Protein AF-A0A3D1PKK1-F1 (afdb_monomer)

Foldseek 3Di:
DVVVVVVQVPCDPPLFHAQPVVRDTFQAAPVLSVLLVCLVVVNDDCVPDDPQLNVLSVQLRVVSVVVVHHNPPLQVSLLSSLVSSVVSVPDCVCQAQAPAQPNDDPSSRHQQQQSNQCHHGHPNSNCVQPVVLVCLLVVLVVLCVVLVVPDDPVLVVLSVVSVVLVVCSRPVGPCCVPPVNVVVNVVSSVVNVVVSVVSVVD

Solvent-accessible surface area (backbone atoms only — not comparable to full-atom values): 11158 Å² total; per-residue (Å²): 126,68,65,68,61,52,54,66,69,67,46,52,75,80,90,38,45,60,34,86,90,76,74,40,76,40,23,53,41,70,72,57,48,53,50,48,53,28,55,77,67,71,70,58,60,76,89,78,52,54,72,31,55,52,50,13,51,52,52,32,52,55,50,24,50,74,68,63,38,58,39,82,45,49,68,60,52,15,51,48,27,55,54,36,29,61,62,53,58,75,45,73,64,44,56,41,52,18,60,42,76,78,73,39,58,87,79,46,46,60,58,40,41,65,62,31,34,39,54,25,29,0,53,54,42,28,55,69,64,54,42,61,58,50,51,52,50,55,51,44,52,52,52,45,69,76,40,64,92,74,64,52,72,64,56,52,51,42,51,52,54,56,52,46,52,60,57,40,19,65,71,71,32,57,42,69,80,31,69,71,47,35,54,52,52,53,53,45,54,51,52,43,52,53,52,57,52,54,66,71,78,108

Nearest PDB structures (foldseek):
  7tpj-assembly1_B  TM=5.437E-01  e=8.208E+00  Cupriavidus metallidurans

Radius of gyration: 22.47 Å; Cα contacts (8 Å, |Δi|>4): 214; chains: 1; bounding box: 55×38×65 Å

pLDDT: mean 84.24, std 14.2, range [38.16, 97.31]

Mean predicted aligned error: 8.6 Å

Secondary structure (DSSP, 8-state):
-HHHHHHHHHS-SSSPEEETTTTEEESS-HHHHHHHHHHHTT-S-TTT--HHHHHHHHHHHHHHHHHT--TT-HHHHHHHHHHHHHHHH--HHHHHH---GGGS-GGGS--SHHHHHHHHHHHHHHHHHTHHHHHHHHHHHHHHHHTTTT--HHHHHHHHHHHHHHHHHHHTS-TTTSHHHHHHHHHHHHHHHHHHHHHHH-

Sequence (202 aa):
MSDKLFNIYNNTTNNNILDASSNQVSHITGSLLEMKEKIDNNTMEDSYMNEAQKQSIIDLYEVANKWKIKNNDQRMQQLIYNIALIKNQKNPIYLLIGNGYLANFRELVLEMEIPAFLFSFGIIGFLLYFVPFLVIVVYGMYQGFKNIKKIDEEYLMILIGSVFVFVLSFFAGYTFFNSSNMMMIIVLNTLLINKINQLKEE

Structure (mmCIF, N/CA/C/O backbone):
data_AF-A0A3D1PKK1-F1
#
_entry.id   AF-A0A3D1PKK1-F1
#
loop_
_atom_site.group_PDB
_atom_site.id
_atom_site.type_symbol
_atom_site.label_atom_id
_atom_site.label_alt_id
_atom_site.label_comp_id
_atom_site.label_asym_id
_atom_site.label_entity_id
_atom_site.label_seq_id
_atom_site.pdbx_PDB_ins_code
_atom_site.Cartn_x
_atom_site.Cartn_y
_atom_site.Cartn_z
_atom_site.occupancy
_atom_site.B_iso_or_equiv
_atom_site.auth_seq_id
_atom_site.auth_comp_id
_atom_site.auth_asym_id
_atom_site.auth_atom_id
_atom_site.pdbx_PDB_model_num
ATOM 1 N N . MET A 1 1 ? 28.578 17.995 -27.330 1.00 43.56 1 MET A N 1
ATOM 2 C CA . MET A 1 1 ? 27.868 17.864 -26.033 1.00 43.56 1 MET A CA 1
ATOM 3 C C . MET A 1 1 ? 26.648 18.789 -25.945 1.00 43.56 1 MET A C 1
ATOM 5 O O . MET A 1 1 ? 25.700 18.424 -25.270 1.00 43.56 1 MET A O 1
ATOM 9 N N . SER A 1 2 ? 26.622 19.910 -26.683 1.00 47.78 2 SER A N 1
ATOM 10 C CA . SER A 1 2 ? 25.474 20.834 -26.770 1.00 47.78 2 SER A CA 1
ATOM 11 C C . SER A 1 2 ? 24.269 20.282 -27.559 1.00 47.78 2 SER A C 1
ATOM 13 O O . SER A 1 2 ? 23.128 20.489 -27.164 1.00 47.78 2 SER A O 1
ATOM 15 N N . ASP A 1 3 ? 24.498 19.502 -28.623 1.00 39.28 3 ASP A N 1
ATOM 16 C CA . ASP A 1 3 ? 23.421 19.152 -29.572 1.00 39.28 3 ASP A CA 1
ATOM 17 C C . ASP A 1 3 ? 22.481 18.028 -29.103 1.00 39.28 3 ASP A C 1
ATOM 19 O O . ASP A 1 3 ? 21.313 17.994 -29.482 1.00 39.28 3 ASP A O 1
ATOM 23 N N . LYS A 1 4 ? 22.948 17.127 -28.224 1.00 46.62 4 LYS A N 1
ATOM 24 C CA . LYS A 1 4 ? 22.085 16.075 -27.647 1.00 46.62 4 LYS A CA 1
ATOM 25 C C . LYS A 1 4 ? 21.098 16.633 -26.621 1.00 46.62 4 LYS A C 1
ATOM 27 O O . LYS A 1 4 ? 19.961 16.185 -26.579 1.00 46.62 4 LYS A O 1
ATOM 32 N N . LEU A 1 5 ? 21.509 17.635 -25.841 1.00 39.81 5 LEU A N 1
ATOM 33 C CA . LEU A 1 5 ? 20.618 18.329 -24.904 1.00 39.81 5 LEU A CA 1
ATOM 34 C C . LEU A 1 5 ? 19.606 19.218 -25.642 1.00 39.81 5 LEU A C 1
ATOM 36 O O . LEU A 1 5 ? 18.466 19.342 -25.204 1.00 39.81 5 LEU A O 1
ATOM 40 N N . PHE A 1 6 ? 19.990 19.772 -26.797 1.00 38.16 6 PHE A N 1
ATOM 41 C CA . PHE A 1 6 ? 19.112 20.600 -27.625 1.00 38.16 6 PHE A CA 1
ATOM 42 C C . PHE A 1 6 ? 17.979 19.800 -28.298 1.00 38.16 6 PHE A C 1
ATOM 44 O O . PHE A 1 6 ? 16.860 20.296 -28.409 1.00 38.16 6 PHE A O 1
ATOM 51 N N . ASN A 1 7 ? 18.216 18.540 -28.681 1.00 41.97 7 ASN A N 1
ATOM 52 C CA . ASN A 1 7 ? 17.175 17.690 -29.279 1.00 41.97 7 ASN A CA 1
ATOM 53 C C . ASN A 1 7 ? 16.173 17.112 -28.268 1.00 41.97 7 ASN A C 1
ATOM 55 O O . ASN A 1 7 ? 15.024 16.878 -28.631 1.00 41.97 7 ASN A O 1
ATOM 59 N N . ILE A 1 8 ? 16.557 16.945 -26.999 1.00 47.75 8 ILE A N 1
ATOM 60 C CA . ILE A 1 8 ? 15.614 16.531 -25.944 1.00 47.75 8 ILE A CA 1
ATOM 61 C C . ILE A 1 8 ? 14.603 17.656 -25.661 1.00 47.75 8 ILE A C 1
ATOM 63 O O . ILE A 1 8 ? 13.428 17.390 -25.421 1.00 47.75 8 ILE A O 1
ATOM 67 N N . TYR A 1 9 ? 15.032 18.919 -25.760 1.00 41.88 9 TYR A N 1
ATOM 68 C CA . TYR A 1 9 ? 14.173 20.075 -25.487 1.00 41.88 9 TYR A CA 1
ATOM 69 C C . TYR A 1 9 ? 13.202 20.417 -26.632 1.00 41.88 9 TYR A C 1
ATOM 71 O O . TYR A 1 9 ? 12.165 21.021 -26.381 1.00 41.88 9 TYR A O 1
ATOM 79 N N . ASN A 1 10 ? 13.503 20.012 -27.873 1.00 39.78 10 ASN A N 1
ATOM 80 C CA . ASN A 1 10 ? 12.687 20.330 -29.054 1.00 39.78 10 ASN A CA 1
ATOM 81 C C . ASN A 1 10 ? 11.654 19.251 -29.432 1.00 39.78 10 ASN A C 1
ATOM 83 O O . ASN A 1 10 ? 10.835 19.485 -30.318 1.00 39.78 10 ASN A O 1
ATOM 87 N N . ASN A 1 11 ? 11.636 18.102 -28.747 1.00 44.59 11 ASN A N 1
ATOM 88 C CA . ASN A 1 11 ? 10.634 17.047 -28.961 1.00 44.59 11 ASN A CA 1
ATOM 89 C C . ASN A 1 11 ? 9.337 17.240 -28.149 1.00 44.59 11 ASN A C 1
ATOM 91 O O . ASN A 1 11 ? 8.526 16.323 -28.061 1.00 44.59 11 ASN A O 1
ATOM 95 N N . THR A 1 12 ? 9.109 18.422 -27.571 1.00 45.91 12 THR A N 1
ATOM 96 C CA . THR A 1 12 ? 7.880 18.774 -26.843 1.00 45.91 12 THR A CA 1
ATOM 97 C C . THR A 1 12 ? 7.025 19.748 -27.649 1.00 45.91 12 THR A C 1
ATOM 99 O O . THR A 1 12 ? 6.836 20.910 -27.297 1.00 45.91 12 THR A O 1
ATOM 102 N N . THR A 1 13 ? 6.427 19.271 -28.739 1.00 41.19 13 THR A N 1
ATOM 103 C CA . THR A 1 13 ? 5.284 19.981 -29.329 1.00 41.19 13 THR A CA 1
ATOM 104 C C . THR A 1 13 ? 4.022 19.585 -28.549 1.00 41.19 13 THR A C 1
ATOM 106 O O . THR A 1 13 ? 3.524 18.469 -28.656 1.00 41.19 13 THR A O 1
ATOM 109 N N . ASN A 1 14 ? 3.528 20.503 -27.706 1.00 41.72 14 ASN A N 1
ATOM 110 C CA . ASN A 1 14 ? 2.348 20.364 -26.831 1.00 41.72 14 ASN A CA 1
ATOM 111 C C . ASN A 1 14 ? 2.445 19.313 -25.700 1.00 41.72 14 ASN A C 1
ATOM 113 O O . ASN A 1 14 ? 1.616 18.410 -25.643 1.00 41.72 14 ASN A O 1
ATOM 117 N N . ASN A 1 15 ? 3.403 19.437 -24.765 1.00 56.31 15 ASN A N 1
ATOM 118 C CA . ASN A 1 15 ? 3.533 18.599 -23.542 1.00 56.31 15 ASN A CA 1
ATOM 119 C C . ASN A 1 1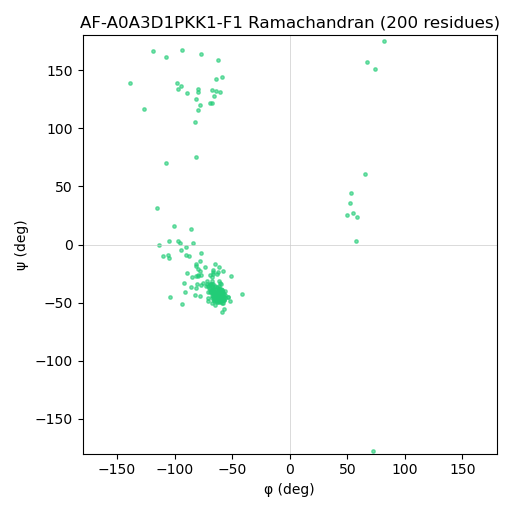5 ? 3.652 17.072 -23.758 1.00 56.31 15 ASN A C 1
ATOM 121 O O . ASN A 1 15 ? 3.723 16.304 -22.795 1.00 56.31 15 ASN A O 1
ATOM 125 N N . ASN A 1 16 ? 3.688 16.628 -25.008 1.00 63.19 16 ASN A N 1
ATOM 126 C CA . ASN A 1 16 ? 3.746 15.232 -25.396 1.00 63.19 16 ASN A CA 1
ATOM 127 C C . ASN A 1 16 ? 5.205 14.833 -25.614 1.00 63.19 16 ASN A C 1
ATOM 129 O O . ASN A 1 16 ? 5.971 15.584 -26.213 1.00 63.19 16 ASN A O 1
ATOM 133 N N . ILE A 1 17 ? 5.581 13.658 -25.112 1.00 71.50 17 ILE A N 1
ATOM 134 C CA . ILE A 1 17 ? 6.902 13.068 -25.347 1.00 71.50 17 ILE A CA 1
ATOM 135 C C . ILE A 1 17 ? 6.784 12.231 -26.618 1.00 71.50 17 ILE A C 1
ATOM 137 O O . ILE A 1 17 ? 5.850 11.445 -26.724 1.00 71.50 17 ILE A O 1
ATOM 141 N N . LEU A 1 18 ? 7.687 12.397 -27.582 1.00 74.56 18 LEU A N 1
ATOM 142 C CA . LEU A 1 18 ? 7.709 11.595 -28.809 1.00 74.56 18 LEU A CA 1
ATOM 143 C C . LEU A 1 18 ? 8.705 10.441 -28.675 1.00 74.56 18 LEU A C 1
ATOM 145 O O . LEU A 1 18 ? 9.836 10.642 -28.239 1.00 74.56 18 LEU A O 1
ATOM 149 N N . ASP A 1 19 ? 8.285 9.247 -29.075 1.00 71.62 19 ASP A N 1
ATOM 150 C CA . ASP A 1 19 ? 9.164 8.097 -29.265 1.00 71.62 19 ASP A CA 1
ATOM 151 C C . ASP A 1 19 ? 9.873 8.224 -30.617 1.00 71.62 19 ASP A C 1
ATOM 153 O O . ASP A 1 19 ? 9.235 8.209 -31.672 1.00 71.62 19 ASP A O 1
ATOM 157 N N . ALA A 1 20 ? 11.199 8.357 -30.586 1.00 68.50 20 A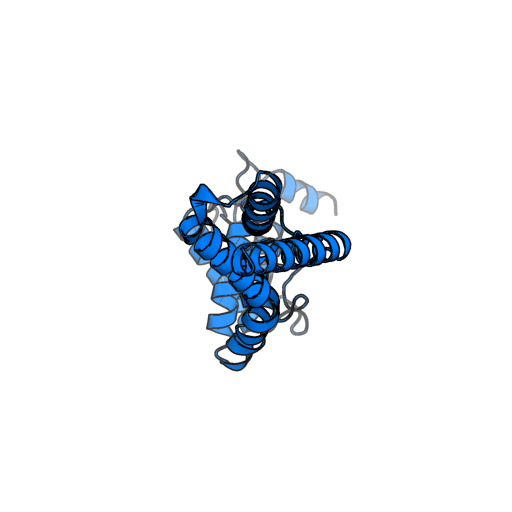LA A N 1
ATOM 158 C CA . ALA A 1 20 ? 12.011 8.577 -31.778 1.00 68.50 20 ALA A CA 1
ATOM 159 C C . ALA A 1 20 ? 12.015 7.371 -32.735 1.00 68.50 20 ALA A C 1
ATOM 161 O O . ALA A 1 20 ? 12.258 7.542 -33.930 1.00 68.50 20 ALA A O 1
ATOM 162 N N . SER A 1 21 ? 11.735 6.165 -32.230 1.00 66.56 21 SER A N 1
ATOM 163 C CA . SER A 1 21 ? 11.725 4.931 -33.023 1.00 66.56 21 SER A CA 1
ATOM 164 C C . SER A 1 21 ? 10.426 4.739 -33.809 1.00 66.56 21 SER A C 1
ATOM 166 O O . SER A 1 21 ? 10.450 4.285 -34.952 1.00 66.56 21 SER A O 1
ATOM 168 N N . SER A 1 22 ? 9.290 5.117 -33.219 1.00 66.88 22 SER A N 1
ATOM 169 C CA . SER A 1 22 ? 7.955 4.944 -33.807 1.00 66.88 22 SER A CA 1
ATOM 170 C C . SER A 1 22 ? 7.352 6.243 -34.355 1.00 66.88 22 SER A C 1
ATOM 172 O O . SER A 1 22 ? 6.356 6.201 -35.079 1.00 66.88 22 SER A O 1
ATOM 174 N N . ASN A 1 23 ? 7.955 7.393 -34.035 1.00 69.25 23 ASN A N 1
ATOM 175 C CA . ASN A 1 23 ? 7.461 8.742 -34.319 1.00 69.25 23 ASN A CA 1
ATOM 176 C C . ASN A 1 23 ? 6.040 8.999 -33.769 1.00 69.25 23 ASN A C 1
ATOM 178 O O . ASN A 1 23 ? 5.280 9.801 -34.316 1.00 69.25 23 ASN A O 1
ATOM 182 N N . GLN A 1 24 ? 5.668 8.284 -32.700 1.00 74.12 24 GLN A N 1
ATOM 183 C CA . GLN A 1 24 ? 4.381 8.397 -32.012 1.00 74.12 24 GLN A CA 1
ATOM 184 C C . GLN A 1 24 ? 4.531 9.079 -30.651 1.00 74.12 24 GLN A C 1
ATOM 186 O O . GLN A 1 24 ? 5.618 9.147 -30.078 1.00 74.12 24 GLN A O 1
ATOM 191 N N . VAL A 1 25 ? 3.416 9.584 -30.117 1.00 75.88 25 VAL A N 1
ATOM 192 C CA . VAL A 1 25 ? 3.371 10.121 -28.753 1.00 75.88 25 VAL A CA 1
ATOM 193 C C . VAL A 1 25 ? 3.522 8.974 -27.754 1.00 75.88 25 VAL A C 1
ATOM 195 O O . VAL A 1 25 ? 2.711 8.053 -27.734 1.00 75.88 25 VAL A O 1
ATOM 198 N N . SER A 1 26 ? 4.550 9.063 -26.918 1.00 72.12 26 SER A N 1
ATOM 199 C CA . SER A 1 26 ? 4.806 8.189 -25.782 1.00 72.12 26 SER A CA 1
ATOM 200 C C . SER A 1 26 ? 3.945 8.582 -24.583 1.00 72.12 26 SER A C 1
ATOM 202 O O . SER A 1 26 ? 3.859 9.752 -24.194 1.00 72.12 26 SER A O 1
ATOM 204 N N . HIS A 1 27 ? 3.340 7.569 -23.971 1.00 84.00 27 HIS A N 1
ATOM 205 C CA . HIS A 1 27 ? 2.486 7.687 -22.791 1.00 84.00 27 HIS A CA 1
ATOM 206 C C . HIS A 1 27 ? 3.197 7.315 -21.471 1.00 84.00 27 HIS A C 1
ATOM 208 O O . HIS A 1 27 ? 2.542 7.128 -20.446 1.00 84.00 27 HIS A O 1
ATOM 214 N N . ILE A 1 28 ? 4.534 7.247 -21.482 1.00 81.81 28 ILE A N 1
ATOM 215 C CA . ILE A 1 28 ? 5.398 7.081 -20.298 1.00 81.81 28 ILE A CA 1
ATOM 216 C C . ILE A 1 28 ? 6.341 8.285 -20.126 1.00 81.81 28 ILE A C 1
ATOM 218 O O . ILE A 1 28 ? 6.473 9.102 -21.042 1.00 81.81 28 ILE A O 1
ATOM 222 N N . THR A 1 29 ? 6.991 8.428 -18.964 1.00 81.31 29 THR A N 1
ATOM 223 C CA . THR A 1 29 ? 7.972 9.512 -18.737 1.00 81.31 29 THR A CA 1
ATOM 224 C C . THR A 1 29 ? 9.176 9.410 -19.684 1.00 81.31 29 THR A C 1
ATOM 226 O O . THR A 1 29 ? 9.491 8.340 -20.209 1.00 81.31 29 THR A O 1
ATOM 229 N N . GLY A 1 30 ? 9.890 10.526 -19.884 1.00 79.69 30 GLY A N 1
ATOM 230 C CA . GLY A 1 30 ? 11.087 10.563 -20.734 1.00 79.69 30 GLY A CA 1
ATOM 231 C C . GLY A 1 30 ? 12.182 9.610 -20.248 1.00 79.69 30 GLY A C 1
ATOM 232 O O . GLY A 1 30 ? 12.721 8.846 -21.041 1.00 79.69 30 GLY A O 1
ATOM 233 N N . SER A 1 31 ? 12.435 9.567 -18.937 1.00 81.88 31 SER A N 1
ATOM 234 C CA . SER A 1 31 ? 13.408 8.647 -18.336 1.00 81.88 31 SER A CA 1
ATOM 235 C C . SER A 1 31 ? 13.057 7.175 -18.585 1.00 81.88 31 SER A C 1
ATOM 237 O O . SER A 1 31 ? 13.941 6.360 -18.844 1.00 81.88 31 SER A O 1
ATOM 239 N N . LEU A 1 32 ? 11.769 6.815 -18.518 1.00 84.94 32 LEU A N 1
ATOM 240 C CA . LEU A 1 32 ? 11.312 5.447 -18.776 1.00 84.94 32 LEU A CA 1
ATOM 241 C C . LEU A 1 32 ? 11.396 5.086 -20.262 1.00 84.94 32 LEU A C 1
ATOM 243 O O . LEU A 1 32 ? 11.721 3.946 -20.594 1.00 84.94 32 LEU A O 1
ATOM 247 N N . LEU A 1 33 ? 11.163 6.054 -21.151 1.00 84.88 33 LEU A N 1
ATOM 248 C CA . LEU A 1 33 ? 11.365 5.876 -22.586 1.00 84.88 33 LEU A CA 1
ATOM 249 C C . LEU A 1 33 ? 12.845 5.625 -22.914 1.00 84.88 33 LEU A C 1
ATOM 251 O O . LEU A 1 33 ? 13.147 4.676 -23.631 1.00 84.88 33 LEU A O 1
ATOM 255 N N . GLU A 1 34 ? 13.770 6.381 -22.315 1.00 85.06 34 GLU A N 1
ATOM 256 C CA . GLU A 1 34 ? 15.212 6.132 -22.457 1.00 85.06 34 GLU A CA 1
ATOM 257 C C . GLU A 1 34 ? 15.617 4.738 -21.951 1.00 85.06 34 GLU A C 1
ATOM 259 O O . GLU A 1 34 ? 16.471 4.077 -22.545 1.00 85.06 34 GLU A O 1
ATOM 264 N N . MET A 1 35 ? 15.019 4.264 -20.850 1.00 85.00 35 MET A N 1
ATOM 265 C CA . MET A 1 35 ? 15.262 2.901 -20.362 1.00 85.00 35 MET A CA 1
ATOM 266 C C . MET A 1 35 ? 14.773 1.855 -21.363 1.00 85.00 35 MET A C 1
ATOM 268 O O . MET A 1 35 ? 15.511 0.918 -21.661 1.00 85.00 35 MET A O 1
ATOM 272 N N . LYS A 1 36 ? 13.569 2.032 -21.913 1.00 88.38 36 LYS A N 1
ATOM 273 C CA . LYS A 1 36 ? 13.007 1.151 -22.943 1.00 88.38 36 LYS A CA 1
ATOM 274 C C . LYS A 1 36 ? 13.897 1.111 -24.187 1.00 88.38 36 LYS A C 1
ATOM 276 O O . LYS A 1 36 ? 14.223 0.029 -24.659 1.00 88.38 36 LYS A O 1
ATOM 281 N N . GLU A 1 37 ? 14.376 2.256 -24.667 1.00 87.75 37 GLU A N 1
ATOM 282 C CA . GLU A 1 37 ? 15.304 2.311 -25.806 1.00 87.75 37 GLU A CA 1
ATOM 283 C C . GLU A 1 37 ? 16.625 1.577 -25.526 1.00 87.75 37 GLU A C 1
ATOM 285 O O . GLU A 1 37 ? 17.170 0.912 -26.409 1.00 87.75 37 GLU A O 1
ATOM 290 N N . LYS A 1 38 ? 17.158 1.659 -24.300 1.00 86.81 38 LYS A N 1
ATOM 291 C CA . LYS A 1 38 ? 18.362 0.902 -23.915 1.00 86.81 38 LYS A CA 1
ATOM 292 C C . LYS A 1 38 ? 18.118 -0.604 -23.872 1.00 86.81 38 LYS A C 1
ATOM 294 O O . LYS A 1 38 ? 19.025 -1.357 -24.235 1.00 86.81 38 LYS A O 1
ATOM 299 N N . ILE A 1 39 ? 16.926 -1.024 -23.444 1.00 86.75 39 ILE A N 1
ATOM 300 C CA . ILE A 1 39 ? 16.493 -2.427 -23.446 1.00 86.75 39 ILE A CA 1
ATOM 301 C C . ILE A 1 39 ? 16.397 -2.935 -24.888 1.00 86.75 39 ILE A C 1
ATOM 303 O O . ILE A 1 39 ? 17.057 -3.916 -25.217 1.00 86.75 39 ILE A O 1
ATOM 307 N N . ASP A 1 40 ? 15.684 -2.225 -25.766 1.00 87.25 40 ASP A N 1
ATOM 308 C CA . ASP A 1 40 ? 15.510 -2.612 -27.174 1.00 87.25 40 ASP A CA 1
ATOM 309 C C . ASP A 1 40 ? 16.847 -2.726 -27.922 1.00 87.25 40 ASP A C 1
ATOM 311 O O . ASP A 1 40 ? 17.050 -3.628 -28.734 1.00 87.25 40 ASP A O 1
ATOM 315 N N . ASN A 1 41 ? 17.782 -1.816 -27.632 1.00 88.19 41 ASN A N 1
ATOM 316 C CA . ASN A 1 41 ? 19.097 -1.788 -28.269 1.00 88.19 41 ASN A CA 1
ATOM 317 C C . ASN A 1 41 ? 20.124 -2.730 -27.615 1.00 88.19 41 ASN A C 1
ATOM 319 O O . ASN A 1 41 ? 21.277 -2.744 -28.043 1.00 88.19 41 ASN A O 1
ATOM 323 N N . ASN A 1 42 ? 19.749 -3.492 -26.580 1.00 83.94 42 ASN A N 1
ATOM 324 C CA . ASN A 1 42 ? 20.656 -4.336 -25.787 1.00 83.94 42 ASN A CA 1
ATOM 325 C C . ASN A 1 42 ? 21.892 -3.581 -25.251 1.00 83.94 42 ASN A C 1
ATOM 327 O O . ASN A 1 42 ? 22.993 -4.123 -25.193 1.00 83.94 42 ASN A O 1
ATOM 331 N N . THR A 1 43 ? 21.726 -2.307 -24.878 1.00 83.81 43 THR A N 1
ATOM 332 C CA . THR A 1 43 ? 22.815 -1.450 -24.356 1.00 83.81 43 THR A CA 1
ATOM 333 C C . THR A 1 43 ? 22.743 -1.236 -22.843 1.00 83.81 43 THR A C 1
ATOM 335 O O . THR A 1 43 ? 23.535 -0.480 -22.281 1.00 83.81 43 THR A O 1
ATOM 338 N N . MET A 1 44 ? 21.786 -1.877 -22.170 1.00 78.25 44 MET A N 1
ATOM 339 C CA . MET A 1 44 ? 21.646 -1.824 -20.718 1.00 78.25 44 MET A CA 1
ATOM 340 C C . MET A 1 44 ? 22.645 -2.774 -20.050 1.00 78.25 44 MET A C 1
ATOM 342 O O . MET A 1 44 ? 22.725 -3.939 -20.426 1.00 78.25 44 MET A O 1
ATOM 346 N N . GLU A 1 45 ? 23.383 -2.289 -19.050 1.00 75.56 45 GLU A N 1
ATOM 347 C CA . GLU A 1 45 ? 24.300 -3.130 -18.274 1.00 75.56 45 GLU A CA 1
ATOM 348 C C . GLU A 1 45 ? 23.535 -4.260 -17.565 1.00 75.56 45 GLU A C 1
ATOM 350 O O . GLU A 1 45 ? 22.534 -4.013 -16.889 1.00 75.56 45 GLU A O 1
ATOM 355 N N . ASP A 1 46 ? 24.023 -5.498 -17.681 1.00 64.94 46 ASP A N 1
ATOM 356 C CA . ASP A 1 46 ? 23.353 -6.693 -17.140 1.00 64.94 46 ASP A CA 1
ATOM 357 C C . ASP A 1 46 ? 23.193 -6.677 -15.612 1.00 64.94 46 ASP A C 1
ATOM 359 O O . ASP A 1 46 ? 22.298 -7.319 -15.065 1.00 64.94 46 ASP A O 1
ATOM 363 N N . SER A 1 47 ? 24.036 -5.924 -14.902 1.00 73.00 47 SER A N 1
ATOM 364 C CA . SER A 1 47 ? 23.942 -5.730 -13.451 1.00 73.00 47 SER A CA 1
ATOM 365 C C . SER A 1 47 ? 22.856 -4.732 -13.040 1.00 73.00 47 SER A C 1
ATOM 367 O O . SER A 1 47 ? 22.510 -4.661 -11.861 1.00 73.00 47 SER A O 1
ATOM 369 N N . TYR A 1 48 ? 22.336 -3.947 -13.986 1.00 74.25 48 TYR A N 1
ATOM 370 C CA . TYR A 1 48 ? 21.431 -2.845 -13.699 1.00 74.25 48 TYR A CA 1
ATOM 371 C C . TYR A 1 48 ? 19.992 -3.329 -13.518 1.00 74.25 48 TYR A C 1
ATOM 373 O O . TYR A 1 48 ? 19.341 -2.913 -12.569 1.00 74.25 48 TYR A O 1
ATOM 381 N N . MET A 1 49 ? 19.510 -4.232 -14.381 1.00 82.19 49 MET A N 1
ATOM 382 C CA . MET A 1 49 ? 18.155 -4.800 -14.344 1.00 82.19 49 MET A CA 1
ATOM 383 C C . MET A 1 49 ? 18.163 -6.294 -14.633 1.00 82.19 49 MET A C 1
ATOM 385 O O . MET A 1 49 ? 18.797 -6.737 -15.587 1.00 82.19 49 MET A O 1
ATOM 389 N N . ASN A 1 50 ? 17.356 -7.053 -13.894 1.00 86.62 50 ASN A N 1
ATOM 390 C CA . ASN A 1 50 ? 17.036 -8.424 -14.272 1.00 86.62 50 ASN A CA 1
ATOM 391 C C . ASN A 1 50 ? 16.003 -8.469 -15.416 1.00 86.62 50 ASN A C 1
ATOM 393 O O . ASN A 1 50 ? 15.285 -7.504 -15.680 1.00 86.62 50 ASN A O 1
ATOM 397 N N . GLU A 1 51 ? 15.887 -9.625 -16.069 1.00 88.69 51 GLU A N 1
ATOM 398 C CA . GLU A 1 51 ? 14.981 -9.814 -17.212 1.00 88.69 51 GLU A CA 1
ATOM 399 C C . GLU A 1 51 ? 13.504 -9.552 -16.879 1.00 88.69 51 GLU A C 1
ATOM 401 O O . GLU A 1 51 ? 12.768 -9.012 -17.703 1.00 88.69 51 GLU A O 1
ATOM 406 N N . ALA A 1 52 ? 13.059 -9.857 -15.655 1.00 90.00 52 ALA A N 1
ATOM 407 C CA . ALA A 1 52 ? 11.685 -9.575 -15.246 1.00 90.00 52 ALA A CA 1
ATOM 408 C C . ALA A 1 52 ? 11.416 -8.063 -15.150 1.00 90.00 52 ALA A C 1
ATOM 410 O O . ALA A 1 52 ? 10.342 -7.607 -15.539 1.00 90.00 52 ALA A O 1
ATOM 411 N N . GLN A 1 53 ? 12.384 -7.276 -14.675 1.00 89.62 53 GLN A N 1
ATOM 412 C CA . GLN A 1 53 ? 12.303 -5.813 -14.631 1.00 89.62 53 GLN A CA 1
ATOM 413 C C . GLN A 1 53 ? 12.312 -5.219 -16.043 1.00 89.62 53 GLN A C 1
ATOM 415 O O . GLN A 1 53 ? 11.458 -4.384 -16.342 1.00 89.62 53 GLN A O 1
ATOM 420 N N . LYS A 1 54 ? 13.198 -5.702 -16.929 1.00 90.88 54 LYS A N 1
ATOM 421 C CA . LYS A 1 54 ? 13.247 -5.275 -18.338 1.00 90.88 54 LYS A CA 1
ATOM 422 C C . LYS A 1 54 ? 11.908 -5.523 -19.038 1.00 90.88 54 LYS A C 1
ATOM 424 O O . LYS A 1 54 ? 11.323 -4.594 -19.590 1.00 90.88 54 LYS A O 1
ATOM 429 N N . GLN A 1 55 ? 11.366 -6.740 -18.927 1.00 93.50 55 GLN A N 1
ATOM 430 C CA . GLN A 1 55 ? 10.067 -7.077 -19.517 1.00 93.50 55 GLN A CA 1
ATOM 431 C C . GLN A 1 55 ? 8.930 -6.224 -18.940 1.00 93.50 55 GLN A C 1
ATOM 433 O O . GLN A 1 55 ? 8.032 -5.812 -19.664 1.00 93.50 55 GLN A O 1
ATOM 438 N N . SER A 1 56 ? 8.981 -5.895 -17.651 1.00 93.38 56 SER A N 1
ATOM 439 C CA . SER A 1 56 ? 7.944 -5.075 -17.012 1.00 93.38 56 SER A CA 1
ATOM 440 C C . SER A 1 56 ? 7.951 -3.617 -17.479 1.00 93.38 56 SER A C 1
ATOM 442 O O . SER A 1 56 ? 6.905 -2.973 -17.456 1.00 93.38 56 SER A O 1
ATOM 444 N N . ILE A 1 57 ? 9.095 -3.094 -17.935 1.00 92.62 57 ILE A N 1
ATOM 445 C CA . ILE A 1 57 ? 9.177 -1.778 -18.591 1.00 92.62 57 ILE A CA 1
ATOM 446 C C . ILE A 1 57 ? 8.537 -1.826 -19.981 1.00 92.62 57 ILE A C 1
ATOM 448 O O . ILE A 1 57 ? 7.808 -0.902 -20.345 1.00 92.62 57 ILE A O 1
ATOM 452 N N . ILE A 1 58 ? 8.759 -2.907 -20.732 1.00 93.69 58 ILE A N 1
ATOM 453 C CA . ILE A 1 58 ? 8.118 -3.118 -22.038 1.00 93.69 58 ILE A CA 1
ATOM 454 C C . ILE A 1 58 ? 6.596 -3.213 -21.859 1.00 93.69 58 ILE A C 1
ATOM 456 O O . ILE A 1 58 ? 5.854 -2.468 -22.499 1.00 93.69 58 ILE A O 1
ATOM 460 N N . ASP A 1 59 ? 6.131 -4.040 -20.920 1.00 95.56 59 ASP A N 1
ATOM 461 C CA . ASP A 1 59 ? 4.705 -4.195 -20.614 1.00 95.56 59 ASP A CA 1
ATOM 462 C C . ASP A 1 59 ? 4.074 -2.864 -20.165 1.00 95.56 59 ASP A C 1
ATOM 464 O O . ASP A 1 59 ? 2.959 -2.530 -20.575 1.00 95.56 59 ASP A O 1
ATOM 468 N N . LEU A 1 60 ? 4.785 -2.072 -19.349 1.00 94.69 60 LEU A N 1
ATOM 469 C CA . LEU A 1 60 ? 4.351 -0.728 -18.964 1.00 94.69 60 LEU A CA 1
ATOM 470 C C . LEU A 1 60 ? 4.157 0.163 -20.194 1.00 94.69 60 LEU A C 1
ATOM 472 O O . LEU A 1 60 ? 3.109 0.797 -20.312 1.00 94.69 60 LEU A O 1
ATOM 476 N N . TYR A 1 61 ? 5.141 0.219 -21.094 1.00 92.62 61 TYR A N 1
ATOM 477 C CA . TYR A 1 61 ? 5.058 1.017 -22.317 1.00 92.62 61 TYR A CA 1
ATOM 478 C C . TYR A 1 61 ? 3.849 0.600 -23.168 1.00 92.62 61 TYR A C 1
ATOM 480 O O . TYR A 1 61 ? 3.059 1.451 -23.581 1.00 92.62 61 TYR A O 1
ATOM 488 N N . GLU A 1 62 ? 3.646 -0.700 -23.387 1.00 94.12 62 GLU A N 1
ATOM 489 C CA . GLU A 1 62 ? 2.517 -1.208 -24.173 1.00 94.12 62 GLU A CA 1
ATOM 490 C C . GLU A 1 62 ? 1.162 -0.848 -23.549 1.00 94.12 62 GLU A C 1
ATOM 492 O O . GLU A 1 62 ? 0.271 -0.338 -24.236 1.00 94.12 62 GLU A O 1
ATOM 497 N N . VAL A 1 63 ? 1.000 -1.072 -22.241 1.00 94.38 63 VAL A N 1
ATOM 498 C CA . VAL A 1 63 ? -0.245 -0.766 -21.520 1.00 94.38 63 VAL A CA 1
ATOM 499 C C . VAL A 1 63 ? -0.501 0.738 -21.489 1.00 94.38 63 VAL A C 1
ATOM 501 O O . VAL A 1 63 ? -1.624 1.169 -21.762 1.00 94.38 63 VAL A O 1
ATOM 504 N N . ALA A 1 64 ? 0.524 1.545 -21.209 1.00 91.56 64 ALA A N 1
ATOM 505 C CA . ALA A 1 64 ? 0.400 2.994 -21.141 1.00 91.56 64 ALA A CA 1
ATOM 506 C C . ALA A 1 64 ? -0.026 3.594 -22.484 1.00 91.56 64 ALA A C 1
ATOM 508 O O . ALA A 1 64 ? -0.949 4.412 -22.520 1.00 91.56 64 ALA A O 1
ATOM 509 N N . ASN A 1 65 ? 0.570 3.138 -23.590 1.00 89.62 65 ASN A N 1
ATOM 510 C CA . ASN A 1 65 ? 0.189 3.578 -24.933 1.00 89.62 65 ASN A CA 1
ATOM 511 C C . ASN A 1 65 ? -1.208 3.080 -25.324 1.00 89.62 65 ASN A C 1
ATOM 513 O O . ASN A 1 65 ? -2.014 3.846 -25.856 1.00 89.62 65 ASN A O 1
ATOM 517 N N . LYS A 1 66 ? -1.552 1.827 -24.999 1.00 93.31 66 LYS A N 1
ATOM 518 C CA . LYS A 1 66 ? -2.886 1.266 -25.264 1.00 93.31 66 LYS A CA 1
ATOM 519 C C . LYS A 1 66 ? -3.993 2.027 -24.533 1.00 93.31 66 LYS A C 1
ATOM 521 O O . LYS A 1 66 ? -5.063 2.246 -25.098 1.00 93.31 66 LYS A O 1
ATOM 526 N N . TRP A 1 67 ? -3.759 2.407 -23.279 1.00 92.81 67 TRP A N 1
ATOM 527 C CA . TRP A 1 67 ? -4.727 3.129 -22.447 1.00 92.81 67 TRP A CA 1
ATOM 528 C C . TRP A 1 67 ? -4.622 4.651 -22.562 1.00 92.81 67 TRP A C 1
ATOM 530 O O . TRP A 1 67 ? -5.440 5.355 -21.975 1.00 92.81 67 TRP A O 1
ATOM 540 N N . LYS A 1 68 ? -3.660 5.160 -23.342 1.00 89.94 68 LYS A N 1
ATOM 541 C CA . LYS A 1 68 ? -3.390 6.593 -23.520 1.00 89.94 68 LYS A CA 1
ATOM 542 C C . LYS A 1 68 ? -3.201 7.322 -22.187 1.00 89.94 68 LYS A C 1
ATOM 544 O O . LYS A 1 68 ? -3.752 8.403 -21.967 1.00 89.94 68 LYS A O 1
ATOM 549 N N . ILE A 1 69 ? -2.434 6.714 -21.286 1.00 88.44 69 ILE A N 1
ATOM 550 C CA . ILE A 1 69 ? -2.152 7.264 -19.955 1.00 88.44 69 ILE A CA 1
ATOM 551 C C . ILE A 1 69 ? -1.375 8.566 -20.113 1.00 88.44 69 ILE A C 1
ATOM 553 O O . ILE A 1 69 ? -0.549 8.706 -21.012 1.00 88.44 69 ILE A O 1
ATOM 557 N N . LYS A 1 70 ? -1.638 9.563 -19.270 1.00 85.75 70 LYS A N 1
ATOM 558 C CA . LYS A 1 70 ? -0.835 10.783 -19.331 1.00 85.75 70 LYS A CA 1
ATOM 559 C C . LYS A 1 70 ? 0.607 10.446 -18.957 1.00 85.75 70 LYS A C 1
ATOM 561 O O . LYS A 1 70 ? 0.860 9.811 -17.936 1.00 85.75 70 LYS A O 1
ATOM 566 N N . ASN A 1 71 ? 1.551 10.920 -19.760 1.00 82.19 71 ASN A N 1
ATOM 567 C CA . ASN A 1 71 ? 2.982 10.715 -19.537 1.00 82.19 71 ASN A CA 1
ATOM 568 C C . ASN A 1 71 ? 3.473 11.242 -18.173 1.00 82.19 71 ASN A C 1
ATOM 570 O O . ASN A 1 71 ? 4.481 10.760 -17.665 1.00 82.19 71 ASN A O 1
ATOM 574 N N . ASN A 1 72 ? 2.753 12.189 -17.566 1.00 81.69 72 ASN A N 1
ATOM 575 C CA . ASN A 1 72 ? 3.026 12.741 -16.242 1.00 81.69 72 ASN A CA 1
ATOM 576 C C . ASN A 1 72 ? 2.228 12.083 -15.099 1.00 81.69 72 ASN A C 1
ATOM 578 O O . ASN A 1 72 ? 2.375 12.494 -13.950 1.00 81.69 72 ASN A O 1
ATOM 582 N N . ASP A 1 73 ? 1.402 11.072 -15.379 1.00 88.81 73 ASP A N 1
ATOM 583 C CA . ASP A 1 73 ? 0.718 10.283 -14.350 1.00 88.81 73 ASP A CA 1
ATOM 584 C C . ASP A 1 73 ? 1.660 9.204 -13.796 1.00 88.81 73 ASP A C 1
ATOM 586 O O . ASP A 1 73 ? 1.592 8.021 -14.143 1.00 88.81 73 ASP A O 1
ATOM 590 N N . GLN A 1 74 ? 2.597 9.645 -12.954 1.00 87.31 74 GLN A N 1
ATOM 591 C CA . GLN A 1 74 ? 3.640 8.789 -12.385 1.00 87.31 74 GLN A CA 1
ATOM 592 C C . GLN A 1 74 ? 3.058 7.667 -11.521 1.00 87.31 74 GLN A C 1
ATOM 594 O O . GLN A 1 74 ? 3.505 6.529 -11.620 1.00 87.31 74 GLN A O 1
ATOM 599 N N . ARG A 1 75 ? 2.017 7.947 -10.730 1.00 89.06 75 ARG A N 1
ATOM 600 C CA . ARG A 1 75 ? 1.400 6.953 -9.837 1.00 89.06 75 ARG A CA 1
ATOM 601 C C . ARG A 1 75 ? 0.751 5.812 -10.611 1.00 89.06 75 ARG A C 1
ATOM 603 O O . ARG A 1 75 ? 0.898 4.651 -10.230 1.00 89.06 75 ARG A O 1
ATOM 610 N N . MET A 1 76 ? 0.079 6.118 -11.721 1.00 91.44 76 MET A N 1
ATOM 611 C CA . MET A 1 76 ? -0.476 5.085 -12.593 1.00 91.44 76 MET A CA 1
ATOM 612 C C . MET A 1 76 ? 0.629 4.246 -13.246 1.00 91.44 76 MET A C 1
ATOM 614 O O . MET A 1 76 ? 0.535 3.018 -13.278 1.00 91.44 76 MET A O 1
ATOM 618 N N . GLN A 1 77 ? 1.702 4.884 -13.722 1.00 92.44 77 GLN A N 1
ATOM 619 C CA . GLN A 1 77 ? 2.839 4.176 -14.319 1.00 92.44 77 GLN A CA 1
ATOM 620 C C . GLN A 1 77 ? 3.558 3.273 -13.299 1.00 92.44 77 GLN A C 1
ATOM 622 O O . GLN A 1 77 ? 3.834 2.111 -13.600 1.00 92.44 77 GLN A O 1
ATOM 627 N N . GLN A 1 78 ? 3.774 3.752 -12.067 1.00 91.94 78 GLN A N 1
ATOM 628 C CA . GLN A 1 78 ? 4.307 2.960 -10.951 1.00 91.94 78 GLN A CA 1
ATOM 629 C C . GLN A 1 78 ? 3.435 1.724 -10.678 1.00 91.94 78 GLN A C 1
ATOM 631 O O . GLN A 1 78 ? 3.959 0.619 -10.515 1.00 91.94 78 GLN A O 1
ATOM 636 N N . LEU A 1 79 ? 2.106 1.885 -10.652 1.00 92.38 79 LEU A N 1
ATOM 637 C CA . LEU A 1 79 ? 1.171 0.786 -10.406 1.00 92.38 79 LEU A CA 1
ATOM 638 C C . LEU A 1 79 ? 1.230 -0.276 -11.510 1.00 92.38 79 LEU A C 1
ATOM 640 O O . LEU A 1 79 ? 1.356 -1.462 -11.211 1.00 92.38 79 LEU A O 1
ATOM 644 N N . ILE A 1 80 ? 1.181 0.141 -12.777 1.00 94.00 80 ILE A N 1
ATOM 645 C CA . ILE A 1 80 ? 1.231 -0.776 -13.924 1.00 94.00 80 ILE A CA 1
ATOM 646 C C . ILE A 1 80 ? 2.540 -1.561 -13.932 1.00 94.00 80 ILE A C 1
ATOM 648 O O . ILE A 1 80 ? 2.514 -2.784 -14.077 1.00 94.00 80 ILE A O 1
ATOM 652 N N . TYR A 1 81 ? 3.668 -0.884 -13.710 1.00 93.62 81 TYR A N 1
ATOM 653 C CA . TYR A 1 81 ? 4.967 -1.542 -13.641 1.00 93.62 81 TYR A CA 1
ATOM 654 C C . TYR A 1 81 ? 5.028 -2.591 -12.527 1.00 93.62 81 TYR A C 1
ATOM 656 O O . TYR A 1 81 ? 5.436 -3.721 -12.778 1.00 93.62 81 TYR A O 1
ATOM 664 N N . ASN A 1 82 ? 4.596 -2.261 -11.305 1.00 92.00 82 ASN A N 1
ATOM 665 C CA . ASN A 1 82 ? 4.677 -3.200 -10.180 1.00 92.00 82 ASN A CA 1
ATOM 666 C C . ASN A 1 82 ? 3.733 -4.407 -10.357 1.00 92.00 82 ASN A C 1
ATOM 668 O O . ASN A 1 82 ? 4.072 -5.519 -9.945 1.00 92.00 82 ASN A O 1
ATOM 672 N N . ILE A 1 83 ? 2.588 -4.222 -11.026 1.00 91.88 83 ILE A N 1
ATOM 673 C CA . ILE A 1 83 ? 1.703 -5.325 -11.429 1.00 91.88 83 ILE A CA 1
ATOM 674 C C . ILE A 1 83 ? 2.394 -6.229 -12.461 1.00 91.88 83 ILE A C 1
ATOM 676 O O . ILE A 1 83 ? 2.385 -7.454 -12.306 1.00 91.88 83 ILE A O 1
ATOM 680 N N . ALA A 1 84 ? 3.004 -5.643 -13.496 1.00 93.44 84 ALA A N 1
ATOM 681 C CA . ALA A 1 84 ? 3.755 -6.390 -14.504 1.00 93.44 84 ALA A CA 1
ATOM 682 C C . ALA A 1 84 ? 4.942 -7.142 -13.877 1.00 93.44 84 ALA A C 1
ATOM 684 O O . ALA A 1 84 ? 5.153 -8.315 -14.179 1.00 93.44 84 ALA A O 1
ATOM 685 N N . LEU A 1 85 ? 5.639 -6.523 -12.921 1.00 92.06 85 LEU A N 1
ATOM 686 C CA . LEU A 1 85 ? 6.799 -7.105 -12.251 1.00 92.06 85 LEU A CA 1
ATOM 687 C C . LEU A 1 85 ? 6.462 -8.393 -11.504 1.00 92.06 85 LEU A C 1
ATOM 689 O O . LEU A 1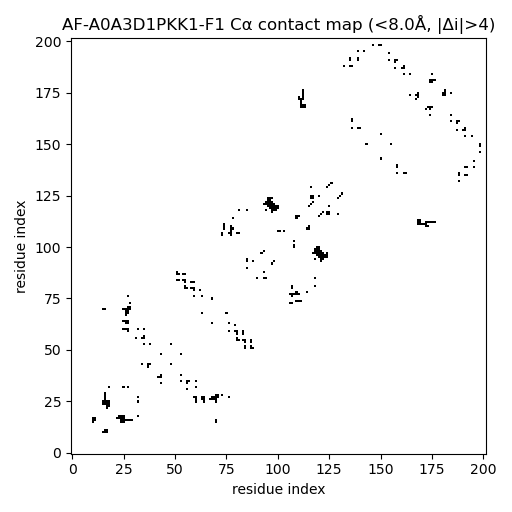 85 ? 7.111 -9.411 -11.745 1.00 92.06 85 LEU A O 1
ATOM 693 N N . ILE A 1 86 ? 5.411 -8.394 -10.675 1.00 89.62 86 ILE A N 1
ATOM 694 C CA . ILE A 1 86 ? 4.971 -9.619 -9.985 1.00 89.62 86 ILE A CA 1
ATOM 695 C C . ILE A 1 86 ? 4.632 -10.724 -10.993 1.00 89.62 86 ILE A C 1
ATOM 697 O O . ILE A 1 86 ? 4.975 -11.892 -10.789 1.00 89.62 86 ILE A O 1
ATOM 701 N N . LYS A 1 87 ? 3.977 -10.366 -12.102 1.00 90.50 87 LYS A N 1
ATOM 702 C CA . LYS A 1 87 ? 3.599 -11.325 -13.145 1.00 90.50 87 LYS A CA 1
ATOM 703 C C . LYS A 1 87 ? 4.827 -11.915 -13.847 1.00 90.50 87 LYS A C 1
ATOM 705 O O . LYS A 1 87 ? 4.878 -13.123 -14.083 1.00 90.50 87 LYS A O 1
ATOM 710 N N . ASN A 1 88 ? 5.817 -11.081 -14.153 1.00 91.50 88 ASN A N 1
ATOM 711 C CA . ASN A 1 88 ? 7.002 -11.456 -14.920 1.00 91.50 88 ASN A CA 1
ATOM 712 C C . ASN A 1 88 ? 8.055 -12.195 -14.088 1.00 91.50 88 ASN A C 1
ATOM 714 O O . ASN A 1 88 ? 8.765 -13.042 -14.627 1.00 91.50 88 ASN A O 1
ATOM 718 N N . GLN A 1 89 ? 8.113 -11.964 -12.775 1.00 88.75 89 GLN A N 1
ATOM 719 C CA . GLN A 1 89 ? 8.999 -12.701 -11.868 1.00 88.75 89 GLN A CA 1
ATOM 720 C C . GLN A 1 89 ? 8.631 -14.184 -11.727 1.00 88.75 89 GLN A C 1
ATOM 722 O O . GLN A 1 89 ? 9.488 -14.982 -11.349 1.00 88.75 89 GLN A O 1
ATOM 727 N N . LYS A 1 90 ? 7.374 -14.565 -12.019 1.00 86.69 90 LYS A N 1
ATOM 728 C CA . LYS A 1 90 ? 6.872 -15.957 -12.025 1.00 86.69 90 LYS A CA 1
ATOM 729 C C . LYS A 1 90 ? 7.212 -16.764 -10.762 1.00 86.69 90 LYS A C 1
ATOM 731 O O . LYS A 1 90 ? 7.268 -17.991 -10.804 1.00 86.69 90 LYS A O 1
ATOM 736 N N . ASN A 1 91 ? 7.425 -16.089 -9.634 1.00 86.69 91 ASN A N 1
ATOM 737 C CA . ASN A 1 91 ? 7.795 -16.717 -8.376 1.00 86.69 91 ASN A CA 1
ATOM 738 C C . ASN A 1 91 ? 6.817 -16.278 -7.271 1.00 86.69 91 ASN A C 1
ATOM 740 O O . ASN A 1 91 ? 6.768 -15.092 -6.934 1.00 86.69 91 ASN A O 1
ATOM 744 N N . PRO A 1 92 ? 6.052 -17.218 -6.681 1.00 86.31 92 PRO A N 1
ATOM 745 C CA . PRO A 1 92 ? 5.037 -16.908 -5.675 1.00 86.31 92 PRO A CA 1
ATOM 746 C C . PRO A 1 92 ? 5.619 -16.330 -4.377 1.00 86.31 92 PRO A C 1
ATOM 748 O O . PRO A 1 92 ? 4.887 -15.710 -3.611 1.00 86.31 92 PRO A O 1
ATOM 751 N N . ILE A 1 93 ? 6.924 -16.480 -4.127 1.00 88.81 93 ILE A N 1
ATOM 752 C CA . ILE A 1 93 ? 7.588 -15.891 -2.957 1.00 88.81 93 ILE A CA 1
ATOM 753 C C . ILE A 1 93 ? 7.471 -14.361 -2.980 1.00 88.81 93 ILE A C 1
ATOM 755 O O . ILE A 1 93 ? 7.169 -13.764 -1.948 1.00 88.81 93 ILE A O 1
ATOM 759 N N . TYR A 1 94 ? 7.608 -13.722 -4.145 1.00 86.75 94 TYR A N 1
ATOM 760 C CA . TYR A 1 94 ? 7.470 -12.264 -4.261 1.00 86.75 94 TYR A CA 1
ATOM 761 C C . TYR A 1 94 ? 6.045 -11.778 -3.981 1.00 86.75 94 TYR A C 1
ATOM 763 O O . TYR A 1 94 ? 5.862 -10.660 -3.513 1.00 86.75 94 TYR A O 1
ATOM 771 N N . LEU A 1 95 ? 5.026 -12.619 -4.177 1.00 87.88 95 LEU A N 1
ATOM 772 C CA . LEU A 1 95 ? 3.661 -12.290 -3.763 1.00 87.88 95 LEU A CA 1
ATOM 773 C C . LEU A 1 95 ? 3.521 -12.295 -2.230 1.00 87.88 95 LEU A C 1
ATOM 775 O O . LEU A 1 95 ? 2.807 -11.472 -1.658 1.00 87.88 95 LEU A O 1
ATOM 779 N N . LEU A 1 96 ? 4.198 -13.226 -1.554 1.00 90.75 96 LEU A N 1
ATOM 780 C CA . LEU A 1 96 ? 4.097 -13.391 -0.103 1.00 90.75 96 LEU A CA 1
ATOM 781 C C . LEU A 1 96 ? 4.912 -12.352 0.668 1.00 90.75 96 LEU A C 1
ATOM 783 O O . LEU A 1 96 ? 4.406 -11.803 1.645 1.00 90.75 96 LEU A O 1
ATOM 787 N N . ILE A 1 97 ? 6.147 -12.098 0.230 1.00 90.94 97 ILE A N 1
ATOM 788 C CA . ILE A 1 97 ? 7.144 -11.297 0.962 1.00 90.94 97 ILE A CA 1
ATOM 789 C C . ILE A 1 97 ? 7.420 -9.946 0.275 1.00 90.94 97 ILE A C 1
ATOM 791 O O . ILE A 1 97 ? 8.048 -9.064 0.856 1.00 90.94 97 ILE A O 1
ATOM 795 N N . GLY A 1 98 ? 6.909 -9.754 -0.943 1.00 89.56 98 GLY A N 1
ATOM 796 C CA . GLY A 1 98 ? 7.070 -8.523 -1.706 1.00 89.56 98 GLY A CA 1
ATOM 797 C C . GLY A 1 98 ? 8.399 -8.438 -2.446 1.00 89.56 98 GLY A C 1
ATOM 798 O O . GLY A 1 98 ? 9.280 -9.289 -2.321 1.00 89.56 98 GLY A O 1
ATOM 799 N N . ASN A 1 99 ? 8.530 -7.372 -3.230 1.00 85.12 99 ASN A N 1
ATOM 800 C CA . ASN A 1 99 ? 9.719 -7.080 -4.030 1.00 85.12 99 ASN A CA 1
ATOM 801 C C . ASN A 1 99 ? 10.790 -6.286 -3.278 1.00 85.12 99 ASN A C 1
ATOM 803 O O . ASN A 1 99 ? 11.909 -6.150 -3.765 1.00 85.12 99 ASN A O 1
ATOM 807 N N . GLY A 1 100 ? 10.470 -5.782 -2.086 1.00 79.12 100 GLY A N 1
ATOM 808 C CA . GLY A 1 100 ? 11.302 -4.834 -1.363 1.00 79.12 100 GLY A CA 1
ATOM 809 C C . GLY A 1 100 ? 11.256 -3.431 -1.976 1.00 79.12 100 GLY A C 1
ATOM 810 O O . GLY A 1 100 ? 11.079 -3.241 -3.176 1.00 79.12 100 GLY A O 1
ATOM 811 N N . TYR A 1 101 ? 11.445 -2.417 -1.133 1.00 65.44 101 TYR A N 1
ATOM 812 C CA . TYR A 1 101 ? 11.332 -1.008 -1.530 1.00 65.44 101 TYR A CA 1
ATOM 813 C C . TYR A 1 101 ? 12.442 -0.548 -2.500 1.00 65.44 101 TYR A C 1
ATOM 815 O O . TYR A 1 101 ? 12.234 0.342 -3.318 1.00 65.44 101 TYR A O 1
ATOM 823 N N . LEU A 1 102 ? 13.626 -1.172 -2.430 1.00 60.53 102 LEU A N 1
ATOM 824 C CA . LEU A 1 102 ? 14.821 -0.799 -3.204 1.00 60.53 102 LEU A CA 1
ATOM 825 C C . LEU A 1 102 ? 14.943 -1.511 -4.559 1.00 60.53 102 LEU A C 1
ATOM 827 O O . LEU A 1 102 ? 15.818 -1.161 -5.344 1.00 60.53 102 LEU A O 1
ATOM 831 N N . ALA A 1 103 ? 14.099 -2.508 -4.839 1.00 60.72 103 ALA A N 1
ATOM 832 C CA . ALA A 1 103 ? 14.166 -3.259 -6.094 1.00 60.72 103 ALA A CA 1
ATOM 833 C C . ALA A 1 103 ? 13.578 -2.492 -7.292 1.00 60.72 103 ALA A C 1
ATOM 835 O O . ALA A 1 103 ? 13.682 -2.948 -8.431 1.00 60.72 103 ALA A O 1
ATOM 836 N N . ASN A 1 104 ? 12.957 -1.337 -7.049 1.00 64.25 104 ASN A N 1
ATOM 837 C CA . ASN A 1 104 ? 12.356 -0.509 -8.082 1.00 64.25 104 ASN A CA 1
ATOM 838 C C . ASN A 1 104 ? 13.306 0.619 -8.495 1.00 64.25 104 ASN A C 1
ATOM 840 O O . ASN A 1 104 ? 13.945 1.260 -7.658 1.00 64.25 104 ASN A O 1
ATOM 844 N N . PHE A 1 105 ? 13.371 0.897 -9.799 1.00 68.38 105 PHE A N 1
ATOM 845 C CA . PHE A 1 105 ? 14.055 2.088 -10.307 1.00 68.38 105 PHE A CA 1
ATOM 846 C C . PHE A 1 105 ? 13.423 3.328 -9.706 1.00 68.38 105 PHE A C 1
ATOM 84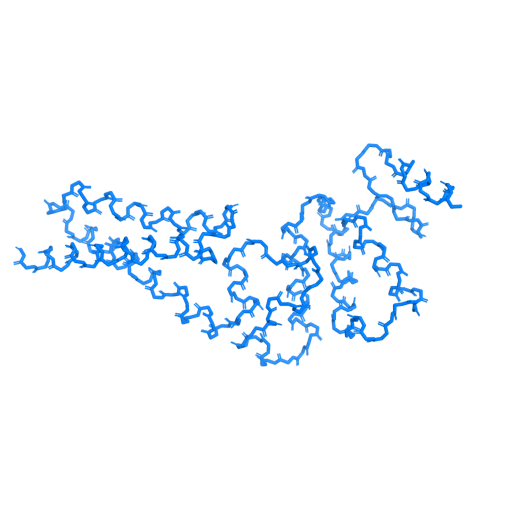8 O O . PHE A 1 105 ? 12.214 3.352 -9.509 1.00 68.38 105 PHE A O 1
ATOM 855 N N . ARG A 1 106 ? 14.236 4.354 -9.429 1.00 69.00 106 ARG A N 1
ATOM 856 C CA . ARG A 1 106 ? 13.849 5.540 -8.642 1.00 69.00 106 ARG A CA 1
ATOM 857 C C . ARG A 1 106 ? 12.452 6.097 -8.949 1.00 69.00 106 ARG A C 1
ATOM 859 O O . ARG A 1 106 ? 11.747 6.443 -8.014 1.00 69.00 106 ARG A O 1
ATOM 866 N N . GLU A 1 107 ? 12.054 6.175 -10.220 1.00 81.69 107 GLU A N 1
ATOM 867 C CA . GLU A 1 107 ? 10.747 6.720 -10.635 1.00 81.69 107 GLU A CA 1
ATOM 868 C C . GLU A 1 107 ? 9.573 5.722 -10.514 1.00 81.69 107 GLU A C 1
ATOM 870 O O . GLU A 1 107 ? 8.415 6.131 -10.483 1.00 81.69 107 GLU A O 1
ATOM 875 N N . LEU A 1 108 ? 9.862 4.420 -10.425 1.00 87.81 108 LEU A N 1
ATOM 876 C CA . LEU A 1 108 ? 8.904 3.305 -10.366 1.00 87.81 108 LEU A CA 1
ATOM 877 C C . LEU A 1 108 ? 8.623 2.813 -8.934 1.00 87.81 108 LEU A C 1
ATOM 879 O O . LEU A 1 108 ? 7.885 1.843 -8.734 1.00 87.81 108 LEU A O 1
ATOM 883 N N . VAL A 1 109 ? 9.214 3.469 -7.933 1.00 85.94 109 VAL A N 1
ATOM 884 C CA . VAL A 1 109 ? 8.884 3.261 -6.519 1.00 85.94 109 VAL A CA 1
ATOM 885 C C . VAL A 1 109 ? 7.453 3.740 -6.279 1.00 85.94 109 VAL A C 1
ATOM 887 O O . VAL A 1 109 ? 7.115 4.862 -6.632 1.00 85.94 109 VAL A O 1
ATOM 890 N N . LEU A 1 110 ? 6.609 2.892 -5.687 1.00 87.62 110 LEU A N 1
ATOM 891 C CA . LEU A 1 110 ? 5.207 3.225 -5.430 1.00 87.62 110 LEU A CA 1
ATOM 892 C C . LEU A 1 110 ? 5.080 4.328 -4.379 1.00 87.62 110 LEU A C 1
ATOM 894 O O . LEU A 1 110 ? 5.478 4.147 -3.231 1.00 87.62 110 LEU A O 1
ATOM 898 N N . GLU A 1 111 ? 4.433 5.428 -4.752 1.00 83.62 111 GLU A N 1
ATOM 899 C CA . GLU A 1 111 ? 4.081 6.503 -3.815 1.00 83.62 111 GLU A CA 1
ATOM 900 C C . GLU A 1 111 ? 2.804 6.219 -3.016 1.00 83.62 111 GLU A C 1
ATOM 902 O O . GLU A 1 111 ? 2.618 6.737 -1.914 1.00 83.62 111 GLU A O 1
ATOM 907 N N . MET A 1 112 ? 1.893 5.423 -3.582 1.00 86.81 112 MET A N 1
ATOM 908 C CA . MET A 1 112 ? 0.627 5.079 -2.939 1.00 86.81 112 MET A CA 1
ATOM 909 C C . MET A 1 112 ? 0.866 4.007 -1.878 1.00 86.81 112 MET A C 1
ATOM 911 O O . MET A 1 112 ? 1.293 2.902 -2.210 1.00 86.81 112 MET A O 1
ATOM 915 N N . GLU A 1 113 ? 0.547 4.293 -0.616 1.00 87.25 113 GLU A N 1
ATOM 916 C CA . GLU A 1 113 ? 0.993 3.442 0.493 1.00 87.25 113 GLU A CA 1
ATOM 917 C C . GLU A 1 113 ? 0.349 2.063 0.505 1.00 87.25 113 GLU A C 1
ATOM 919 O O . GLU A 1 113 ? 1.024 1.081 0.771 1.00 87.25 113 GLU A O 1
ATOM 924 N N . ILE A 1 114 ? -0.937 1.955 0.180 1.00 86.38 114 ILE A N 1
ATOM 925 C CA . ILE A 1 114 ? -1.631 0.660 0.191 1.00 86.38 114 ILE A CA 1
ATOM 926 C C . ILE A 1 114 ? -1.101 -0.275 -0.906 1.00 86.38 114 ILE A C 1
ATOM 928 O O . ILE A 1 114 ? -0.708 -1.399 -0.580 1.00 86.38 114 ILE A O 1
ATOM 932 N N . PRO A 1 115 ? -0.992 0.164 -2.175 1.00 88.69 115 PRO A N 1
ATOM 933 C CA . PRO A 1 115 ? -0.228 -0.571 -3.175 1.00 88.69 115 PRO A CA 1
ATOM 934 C C . PRO A 1 115 ? 1.207 -0.856 -2.721 1.00 88.69 115 PRO A C 1
ATOM 936 O O . PRO A 1 115 ? 1.662 -1.990 -2.835 1.00 88.69 115 PRO A O 1
ATOM 939 N N . ALA A 1 116 ? 1.916 0.125 -2.157 1.00 89.19 116 ALA A N 1
ATOM 940 C CA . ALA A 1 116 ? 3.286 -0.068 -1.696 1.00 89.19 116 ALA A CA 1
ATOM 941 C C . ALA A 1 116 ? 3.386 -1.134 -0.593 1.00 89.19 116 ALA A C 1
ATOM 943 O O . ALA A 1 116 ? 4.324 -1.926 -0.633 1.00 89.19 116 ALA A O 1
ATOM 944 N N . PHE A 1 117 ? 2.419 -1.224 0.328 1.00 89.06 117 PHE A N 1
ATOM 945 C CA . PHE A 1 117 ? 2.364 -2.278 1.339 1.00 89.06 117 PHE A CA 1
ATOM 946 C C . PHE A 1 117 ? 2.294 -3.657 0.697 1.00 89.06 117 PHE A C 1
ATOM 948 O O . PHE A 1 117 ? 3.066 -4.545 1.052 1.00 89.06 117 PHE A O 1
ATOM 955 N N . LEU A 1 118 ? 1.408 -3.810 -0.285 1.00 90.38 118 LEU A N 1
ATOM 956 C CA . LEU A 1 118 ? 1.187 -5.080 -0.957 1.00 90.38 118 LEU A CA 1
ATOM 957 C C . LEU A 1 118 ? 2.358 -5.478 -1.866 1.00 90.38 118 LEU A C 1
ATOM 959 O O . LEU A 1 118 ? 2.839 -6.601 -1.784 1.00 90.38 118 LEU A O 1
ATOM 963 N N . PHE A 1 119 ? 2.836 -4.576 -2.725 1.00 90.19 119 PHE A N 1
ATOM 964 C CA . PHE A 1 119 ? 3.871 -4.892 -3.715 1.00 90.19 119 PHE A CA 1
ATOM 965 C C . PHE A 1 119 ? 5.286 -4.895 -3.116 1.00 90.19 119 PHE A C 1
ATOM 967 O O . PHE A 1 119 ? 6.121 -5.705 -3.522 1.00 90.19 119 PHE A O 1
ATOM 974 N N . SER A 1 120 ? 5.570 -4.036 -2.129 1.00 88.50 120 SER A N 1
ATOM 975 C CA . SER A 1 120 ? 6.911 -3.950 -1.527 1.00 88.50 120 SER A CA 1
ATOM 976 C C . SER A 1 120 ? 7.121 -4.960 -0.403 1.00 88.50 120 SER A C 1
ATOM 978 O O . SER A 1 120 ? 8.220 -5.495 -0.303 1.00 88.50 120 SER A O 1
ATOM 980 N N . PHE A 1 121 ? 6.100 -5.242 0.418 1.00 89.44 121 PHE A N 1
ATOM 981 C CA . PHE A 1 121 ? 6.218 -6.151 1.574 1.00 89.44 121 PHE A CA 1
ATOM 982 C C . PHE A 1 121 ? 5.402 -7.444 1.439 1.00 89.44 121 PHE A C 1
ATOM 984 O O . PHE A 1 121 ? 5.422 -8.292 2.335 1.00 89.44 121 PHE A O 1
ATOM 991 N N . GLY A 1 122 ? 4.678 -7.605 0.330 1.00 91.56 122 GLY A N 1
ATOM 992 C CA . GLY A 1 122 ? 3.877 -8.788 0.058 1.00 91.56 122 GLY A CA 1
ATOM 993 C C . GLY A 1 122 ? 2.628 -8.873 0.924 1.00 91.56 122 GLY A C 1
ATOM 994 O O . GLY A 1 122 ? 2.335 -8.015 1.761 1.00 91.56 122 GLY A O 1
ATOM 995 N N . ILE A 1 123 ? 1.884 -9.961 0.740 1.00 93.06 123 ILE A N 1
ATOM 996 C CA . ILE A 1 123 ? 0.671 -10.237 1.517 1.00 93.06 123 ILE A CA 1
ATOM 997 C C . ILE A 1 123 ? 0.990 -10.316 3.015 1.00 93.06 123 ILE A C 1
ATOM 999 O O . ILE A 1 123 ? 0.233 -9.788 3.825 1.00 93.06 123 ILE A O 1
ATOM 1003 N N . ILE A 1 124 ? 2.110 -10.936 3.401 1.00 93.38 124 ILE A N 1
ATOM 1004 C CA . ILE A 1 124 ? 2.461 -11.103 4.817 1.00 93.38 124 ILE A CA 1
ATOM 1005 C C . ILE A 1 124 ? 2.737 -9.742 5.459 1.00 93.38 124 ILE A C 1
ATOM 1007 O O . ILE A 1 124 ? 2.175 -9.437 6.510 1.00 93.38 124 ILE A O 1
ATOM 1011 N N . GLY A 1 125 ? 3.553 -8.901 4.818 1.00 91.31 125 GLY A N 1
ATOM 1012 C CA . GLY A 1 125 ? 3.836 -7.560 5.320 1.00 91.31 125 GLY A CA 1
ATOM 1013 C C . GLY A 1 125 ? 2.588 -6.684 5.376 1.00 91.31 125 GLY A C 1
ATOM 1014 O O . GLY A 1 125 ? 2.351 -6.023 6.385 1.00 91.31 125 GLY A O 1
ATOM 1015 N N . PHE A 1 126 ? 1.738 -6.745 4.348 1.00 92.31 126 PHE A N 1
ATOM 1016 C CA . PHE A 1 126 ? 0.452 -6.048 4.330 1.00 92.31 126 PHE A CA 1
ATOM 1017 C C . PHE A 1 126 ? -0.445 -6.452 5.513 1.00 92.31 126 PHE A C 1
ATOM 1019 O O . PHE A 1 126 ? -0.969 -5.587 6.220 1.00 92.31 126 PHE A O 1
ATOM 1026 N N . LEU A 1 127 ? -0.586 -7.757 5.771 1.00 93.94 127 LEU A N 1
ATOM 1027 C CA . LEU A 1 127 ? -1.395 -8.274 6.877 1.00 93.94 127 LEU A CA 1
ATOM 1028 C C . LEU A 1 127 ? -0.826 -7.904 8.250 1.00 93.94 127 LEU A C 1
ATOM 1030 O O . LEU A 1 127 ? -1.591 -7.611 9.160 1.00 93.94 127 LEU A O 1
ATOM 1034 N N . LEU A 1 128 ? 0.494 -7.920 8.423 1.00 92.44 128 LEU A N 1
ATOM 1035 C CA . LEU A 1 128 ? 1.110 -7.612 9.716 1.00 92.44 128 LEU A CA 1
ATOM 1036 C C . LEU A 1 128 ? 1.127 -6.116 10.020 1.00 92.44 128 LEU A C 1
ATOM 1038 O O . LEU A 1 128 ? 1.003 -5.727 11.178 1.00 92.44 128 LEU A O 1
ATOM 1042 N N . TYR A 1 129 ? 1.291 -5.283 8.997 1.00 89.56 129 TYR A N 1
ATOM 1043 C CA . TYR A 1 129 ? 1.487 -3.853 9.181 1.00 89.56 129 TYR A CA 1
ATOM 1044 C C . TYR A 1 129 ? 0.176 -3.062 9.097 1.00 89.56 129 TYR A C 1
ATOM 1046 O O . TYR A 1 129 ? -0.128 -2.274 9.985 1.00 89.56 129 TYR A O 1
ATOM 1054 N N . PHE A 1 130 ? -0.619 -3.261 8.042 1.00 90.50 130 PHE A N 1
ATOM 1055 C CA . PHE A 1 130 ? -1.770 -2.403 7.740 1.00 90.50 130 PHE A CA 1
ATOM 1056 C C . PHE A 1 130 ? -3.072 -2.901 8.384 1.00 90.50 130 PHE A C 1
ATOM 1058 O O . PHE A 1 130 ? -3.859 -2.115 8.917 1.00 90.50 130 PHE A O 1
ATOM 1065 N N . VAL A 1 131 ? -3.305 -4.217 8.363 1.00 92.94 131 VAL A N 1
ATOM 1066 C CA . VAL A 1 131 ? -4.575 -4.809 8.814 1.00 92.94 131 VAL A CA 1
ATOM 1067 C C . VAL A 1 131 ? -4.890 -4.587 10.298 1.00 92.94 131 VAL A C 1
ATOM 1069 O O . VAL A 1 131 ? -6.064 -4.347 10.578 1.00 92.94 131 VAL A O 1
ATOM 1072 N N . PRO A 1 132 ? -3.941 -4.588 11.259 1.00 94.19 132 PRO A N 1
ATOM 1073 C CA . PRO A 1 132 ? -4.270 -4.326 12.660 1.00 94.19 132 PRO A CA 1
ATOM 1074 C C . PRO A 1 132 ? -4.976 -2.980 12.862 1.00 94.19 132 PRO A C 1
ATOM 1076 O O . PRO A 1 132 ? -5.998 -2.918 13.542 1.00 94.19 132 PRO A O 1
ATOM 1079 N N . PHE A 1 133 ? -4.498 -1.921 12.203 1.00 94.25 133 PHE A N 1
ATOM 1080 C CA . PHE A 1 133 ? -5.136 -0.603 12.256 1.00 94.25 133 PHE A CA 1
ATOM 1081 C C . PHE A 1 133 ? -6.508 -0.613 11.580 1.00 94.25 133 PHE A C 1
ATOM 1083 O O . PHE A 1 133 ? -7.465 -0.050 12.109 1.00 94.25 133 PHE A O 1
ATOM 1090 N N . LEU A 1 134 ? -6.628 -1.286 10.430 1.00 94.50 134 LEU A N 1
ATOM 1091 C CA . LEU A 1 134 ? -7.904 -1.397 9.723 1.00 94.50 134 LEU A CA 1
ATOM 1092 C C . LEU A 1 134 ? -8.958 -2.097 10.592 1.00 94.50 134 LEU A C 1
ATOM 1094 O O . LEU A 1 134 ? -10.093 -1.635 10.679 1.00 94.50 134 LEU A O 1
ATOM 1098 N N . VAL A 1 135 ? -8.575 -3.183 11.267 1.00 96.44 135 VAL A N 1
ATOM 1099 C CA . VAL A 1 135 ? -9.451 -3.929 12.178 1.00 96.44 135 VAL A CA 1
ATOM 1100 C C . VAL A 1 135 ? -9.928 -3.039 13.319 1.00 96.44 135 VAL A C 1
ATOM 1102 O O . VAL A 1 135 ? -11.120 -3.048 13.614 1.00 96.44 135 VAL A O 1
ATOM 1105 N N . ILE A 1 136 ? -9.043 -2.242 13.927 1.00 97.00 136 ILE A N 1
ATOM 1106 C CA . ILE A 1 136 ? -9.410 -1.324 15.016 1.00 97.00 136 ILE A CA 1
ATOM 1107 C C . ILE A 1 136 ? -10.443 -0.301 14.540 1.00 97.00 136 ILE A C 1
ATOM 1109 O O . ILE A 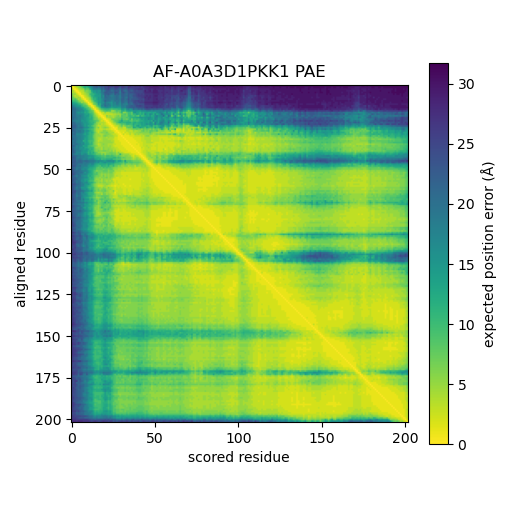1 136 ? -11.452 -0.097 15.214 1.00 97.00 136 ILE A O 1
ATOM 1113 N N . VAL A 1 137 ? -10.243 0.296 13.363 1.00 96.44 137 VAL A N 1
ATOM 1114 C CA . VAL A 1 137 ? -11.175 1.290 12.814 1.00 96.44 137 VAL A CA 1
ATOM 1115 C C . VAL A 1 137 ? -12.516 0.674 12.430 1.00 96.44 137 VAL A C 1
ATOM 1117 O O . VAL A 1 137 ? -13.554 1.217 12.803 1.00 96.44 137 VAL A O 1
ATOM 1120 N N . VAL A 1 138 ? -12.526 -0.472 11.743 1.00 97.25 138 VAL A N 1
ATOM 1121 C CA . VAL A 1 138 ? -13.771 -1.176 11.382 1.00 97.25 138 VAL A CA 1
ATOM 1122 C C . VAL A 1 138 ? -14.536 -1.592 12.637 1.00 97.25 138 VAL A C 1
ATOM 1124 O O . VAL A 1 138 ? -15.754 -1.426 12.72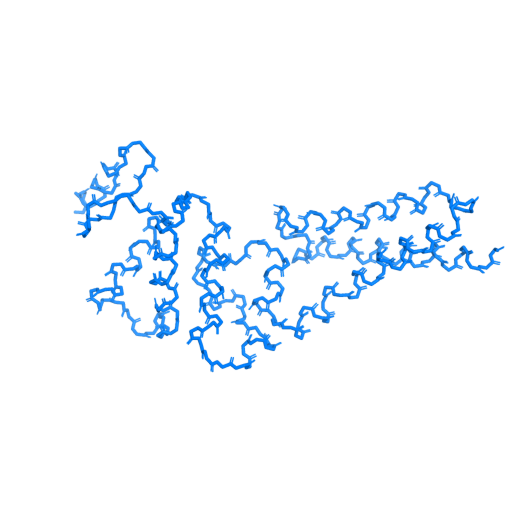1 1.00 97.25 138 VAL A O 1
ATOM 1127 N N . TYR A 1 139 ? -13.824 -2.093 13.643 1.00 96.81 139 TYR A N 1
ATOM 1128 C CA . TYR A 1 139 ? -14.410 -2.459 14.922 1.00 96.81 139 TYR A CA 1
ATOM 1129 C C . TYR A 1 139 ? -14.937 -1.239 15.690 1.00 96.81 139 TYR A C 1
ATOM 1131 O O . TYR A 1 139 ? -16.018 -1.308 16.277 1.00 96.81 139 TYR A O 1
ATOM 1139 N N . GLY A 1 140 ? -14.230 -0.108 15.628 1.00 96.31 140 GLY A N 1
ATOM 1140 C CA . GLY A 1 140 ? -14.707 1.184 16.106 1.00 96.31 140 GLY A CA 1
ATOM 1141 C C . GLY A 1 140 ? -16.009 1.580 15.426 1.00 96.31 140 GLY A C 1
ATOM 1142 O O . GLY A 1 140 ? -17.018 1.722 16.099 1.00 96.31 140 GLY A O 1
ATOM 1143 N N . MET A 1 141 ? -16.057 1.631 14.095 1.00 96.50 141 MET A N 1
ATOM 1144 C CA . MET A 1 141 ? -17.302 1.928 13.373 1.00 96.50 141 MET A CA 1
ATOM 1145 C C . MET A 1 141 ? -18.459 1.033 13.824 1.00 96.50 141 MET A C 1
ATOM 1147 O O . MET A 1 141 ? -19.534 1.535 14.145 1.00 96.50 141 MET A O 1
ATOM 1151 N N . TYR A 1 142 ? -18.232 -0.281 13.896 1.00 96.56 142 TYR A N 1
ATOM 1152 C CA . TYR A 1 142 ? -19.240 -1.238 14.346 1.00 96.56 142 TYR A CA 1
ATOM 1153 C C . TYR A 1 142 ? -19.766 -0.914 15.752 1.00 96.56 142 TYR A C 1
ATOM 1155 O O . TYR A 1 142 ? -20.980 -0.877 15.965 1.00 96.56 142 TYR A O 1
ATOM 1163 N N . GLN A 1 143 ? -18.873 -0.640 16.707 1.00 95.06 143 GLN A N 1
ATOM 1164 C CA . GLN A 1 143 ? -19.270 -0.307 18.075 1.00 95.06 143 GLN A CA 1
ATOM 1165 C C . GLN A 1 143 ? -19.946 1.056 18.179 1.00 95.06 143 GLN A C 1
ATOM 1167 O O . GLN A 1 143 ? -20.887 1.193 18.961 1.00 95.06 143 GLN A O 1
ATOM 1172 N N . GLY A 1 144 ? -19.532 2.024 17.365 1.00 93.25 144 GLY A N 1
ATOM 1173 C CA . GLY A 1 144 ? -20.220 3.298 17.231 1.00 93.25 144 GLY A CA 1
ATOM 1174 C C . GLY A 1 144 ? -21.663 3.085 16.770 1.00 93.25 144 GLY A C 1
ATOM 1175 O O . GLY A 1 144 ? -22.604 3.399 17.493 1.00 93.25 144 GLY A O 1
ATOM 1176 N N . PHE A 1 145 ? -21.877 2.440 15.622 1.00 93.69 145 PHE A N 1
ATOM 1177 C CA . PHE A 1 145 ? -23.237 2.190 15.125 1.00 93.69 145 PHE A CA 1
ATOM 1178 C C . PHE A 1 145 ? -24.111 1.428 16.126 1.00 93.69 145 PHE A C 1
ATOM 1180 O O . PHE A 1 145 ? -25.282 1.766 16.306 1.00 93.69 145 PHE A O 1
ATOM 1187 N N . LYS A 1 146 ? -23.542 0.438 16.822 1.00 93.88 146 LYS A N 1
ATOM 1188 C CA . LYS A 1 146 ? -24.257 -0.331 17.846 1.00 93.88 146 LYS A CA 1
ATOM 1189 C C . LYS A 1 146 ? -24.664 0.517 19.058 1.00 93.88 146 LYS A C 1
ATOM 1191 O O . LYS A 1 146 ? -25.731 0.286 19.621 1.00 93.88 146 LYS A O 1
ATOM 1196 N N . ASN A 1 147 ? -23.842 1.488 19.455 1.00 92.06 147 ASN A N 1
ATOM 1197 C CA . ASN A 1 147 ? -24.019 2.275 20.677 1.00 92.06 147 ASN A CA 1
ATOM 1198 C C . ASN A 1 147 ? -24.288 3.758 20.394 1.00 92.06 147 ASN A C 1
ATOM 1200 O O . ASN A 1 147 ? -23.949 4.602 21.214 1.00 92.06 147 ASN A O 1
ATOM 1204 N N . ILE A 1 148 ? -24.939 4.088 19.273 1.00 89.81 148 ILE A N 1
ATOM 1205 C CA . ILE A 1 148 ? -25.100 5.468 18.772 1.00 89.81 148 ILE A CA 1
ATOM 1206 C C . ILE A 1 148 ? -25.642 6.474 19.805 1.00 89.81 148 ILE A C 1
ATOM 1208 O O . ILE A 1 148 ? -25.348 7.659 19.724 1.00 89.81 148 ILE A O 1
ATOM 1212 N N . LYS A 1 149 ? -26.419 6.010 20.794 1.00 89.94 149 LYS A N 1
ATOM 1213 C CA . LYS A 1 149 ? -26.991 6.847 21.864 1.00 89.94 149 LYS A CA 1
ATOM 1214 C C . LYS A 1 149 ? -26.025 7.152 23.018 1.00 89.94 149 LYS A C 1
ATOM 1216 O O . LYS A 1 149 ? -26.333 8.024 23.818 1.00 89.94 149 LYS A O 1
ATOM 1221 N N . LYS A 1 150 ? -24.929 6.399 23.133 1.00 89.88 150 LYS A N 1
ATOM 1222 C CA . LYS A 1 150 ? -23.913 6.495 24.196 1.00 89.88 150 LYS A CA 1
ATOM 1223 C C . LYS A 1 150 ? -22.610 7.147 23.715 1.00 89.88 150 LYS A C 1
ATOM 1225 O O . LYS A 1 150 ? -21.732 7.416 24.519 1.00 89.88 150 LYS A O 1
ATOM 1230 N N . ILE A 1 151 ? -22.464 7.368 22.407 1.00 93.06 151 ILE A N 1
ATOM 1231 C CA . ILE A 1 151 ? -21.265 7.983 21.832 1.00 93.06 151 ILE A CA 1
ATOM 1232 C C . ILE A 1 151 ? -21.160 9.446 22.267 1.00 93.06 151 ILE A C 1
ATOM 1234 O O . ILE A 1 151 ? -22.119 10.204 22.118 1.00 93.06 151 ILE A O 1
ATOM 1238 N N . ASP A 1 152 ? -19.971 9.844 22.714 1.00 93.06 152 ASP A N 1
ATOM 1239 C CA . ASP A 1 152 ? -19.596 11.235 22.940 1.00 93.06 152 ASP A CA 1
ATOM 1240 C C . ASP A 1 152 ? -18.891 11.854 21.714 1.00 93.06 152 ASP A C 1
ATOM 1242 O O . ASP A 1 152 ? -18.480 11.181 20.762 1.00 93.06 152 ASP A O 1
ATOM 1246 N N . GLU A 1 153 ? -18.749 13.180 21.722 1.00 93.81 153 GLU A N 1
ATOM 1247 C CA . GLU A 1 153 ? -18.074 13.918 20.645 1.00 93.81 153 GLU A CA 1
ATOM 1248 C C . GLU A 1 153 ? -16.606 13.492 20.487 1.00 93.81 153 GLU A C 1
ATOM 1250 O O . GLU A 1 153 ? -16.081 13.447 19.373 1.00 93.81 153 GLU A O 1
ATOM 1255 N N . GLU A 1 154 ? -15.952 13.124 21.593 1.00 95.25 154 GLU A N 1
ATOM 1256 C CA . GLU A 1 154 ? -14.557 12.691 21.607 1.00 95.25 154 GLU A CA 1
ATOM 1257 C C . GLU A 1 154 ? -14.367 11.372 20.844 1.00 95.25 154 GLU A C 1
ATOM 1259 O O . GLU A 1 154 ? -13.492 11.279 19.981 1.00 95.25 154 GLU A O 1
ATOM 1264 N N . TYR A 1 155 ? -15.219 10.372 21.091 1.00 95.94 155 TYR A N 1
ATOM 1265 C CA . TYR A 1 155 ? -15.235 9.117 20.345 1.00 95.94 155 TYR A CA 1
ATOM 1266 C C . TYR A 1 155 ? -15.421 9.365 18.850 1.00 95.94 155 TYR A C 1
ATOM 1268 O O . TYR A 1 155 ? -14.696 8.797 18.030 1.00 95.94 155 TYR A O 1
ATOM 1276 N N . LEU A 1 156 ? -16.379 10.224 18.486 1.00 95.44 156 LEU A N 1
ATOM 1277 C CA . LEU A 1 156 ? -16.658 10.535 17.089 1.00 95.44 156 LEU A CA 1
ATOM 1278 C C . LEU A 1 156 ? -15.447 11.199 16.420 1.00 95.44 156 LEU A C 1
ATOM 1280 O O . LEU A 1 156 ? -15.067 10.806 15.317 1.00 95.44 156 LEU A O 1
ATOM 1284 N N . MET A 1 157 ? -14.809 12.154 17.098 1.00 96.06 157 MET A N 1
ATOM 1285 C CA . MET A 1 157 ? -13.614 12.836 16.604 1.00 96.06 157 MET A CA 1
ATOM 1286 C C . MET A 1 157 ? -12.449 11.861 16.400 1.00 96.06 157 MET A C 1
ATOM 1288 O O . MET A 1 157 ? -11.812 11.879 15.345 1.00 96.06 157 MET A O 1
ATOM 1292 N N . ILE A 1 158 ? -12.197 10.975 17.369 1.00 97.00 158 ILE A N 1
ATOM 1293 C CA . ILE A 1 158 ? -11.142 9.957 17.276 1.00 97.00 158 ILE A CA 1
ATOM 1294 C C . ILE A 1 158 ? -11.435 8.975 16.135 1.00 97.00 158 ILE A C 1
ATOM 1296 O O . ILE A 1 158 ? -10.533 8.652 15.356 1.00 97.00 158 ILE A O 1
ATOM 1300 N N . LEU A 1 159 ? -12.681 8.507 16.004 1.00 96.62 159 LEU A N 1
ATOM 1301 C CA . LEU A 1 159 ? -13.076 7.573 14.952 1.00 96.62 159 LEU A CA 1
ATOM 1302 C C . LEU A 1 159 ? -12.918 8.208 13.569 1.00 96.62 159 LEU A C 1
ATOM 1304 O O . LEU A 1 159 ? -12.285 7.619 12.695 1.00 96.62 159 LEU A O 1
ATOM 1308 N N . ILE A 1 160 ? -13.438 9.421 13.378 1.00 95.81 160 ILE A N 1
ATOM 1309 C CA . ILE A 1 160 ? -13.316 10.158 12.118 1.00 95.81 160 ILE A CA 1
ATOM 1310 C C . ILE A 1 160 ? -11.842 10.413 11.792 1.00 95.81 160 ILE A C 1
ATOM 1312 O O . ILE A 1 160 ? -11.410 10.123 10.677 1.00 95.81 160 ILE A O 1
ATOM 1316 N N . GLY A 1 161 ? -11.046 10.874 12.761 1.00 95.06 161 GLY A N 1
ATOM 1317 C CA . GLY A 1 161 ? -9.605 11.066 12.588 1.00 95.06 161 GLY A CA 1
ATOM 1318 C C . GLY A 1 161 ? -8.892 9.779 12.167 1.00 95.06 161 GLY A C 1
ATOM 1319 O O . GLY A 1 161 ? -8.094 9.790 11.231 1.00 95.06 161 GLY A O 1
ATOM 1320 N N . SER A 1 162 ? -9.250 8.649 12.780 1.00 95.25 162 SER A N 1
ATOM 1321 C CA . SER A 1 162 ? -8.695 7.337 12.431 1.00 95.25 162 SER A CA 1
ATOM 1322 C C . SER A 1 162 ? -9.080 6.904 11.014 1.00 95.25 162 SER A C 1
ATOM 1324 O O . SER A 1 162 ? -8.253 6.334 10.315 1.00 95.25 162 SER A O 1
ATOM 1326 N N . VAL A 1 163 ? -10.292 7.216 10.543 1.00 95.12 163 VAL A N 1
ATOM 1327 C CA . VAL A 1 163 ? -10.713 6.975 9.149 1.00 95.12 163 VAL A CA 1
ATOM 1328 C C . VAL A 1 163 ? -9.947 7.859 8.171 1.00 95.12 163 VAL A C 1
ATOM 1330 O O . VAL A 1 163 ? -9.505 7.382 7.124 1.00 95.12 163 VAL A O 1
ATOM 1333 N N . PHE A 1 164 ? -9.745 9.132 8.512 1.00 93.19 164 PHE A N 1
ATOM 1334 C CA . PHE A 1 164 ? -9.010 10.067 7.663 1.00 93.19 164 PHE A CA 1
ATOM 1335 C C . PHE A 1 164 ? -7.560 9.644 7.430 1.00 93.19 164 PHE A C 1
ATOM 1337 O O . PHE A 1 164 ? -7.057 9.867 6.334 1.00 93.19 164 PHE A O 1
ATOM 1344 N N . VAL A 1 165 ? -6.912 8.973 8.387 1.00 91.81 165 VAL A N 1
ATOM 1345 C CA . VAL A 1 165 ? -5.578 8.374 8.184 1.00 91.81 165 VAL A CA 1
ATOM 1346 C C . VAL A 1 165 ? -5.565 7.446 6.963 1.00 91.81 165 VAL A C 1
ATOM 1348 O O . VAL A 1 165 ? -4.671 7.541 6.125 1.00 91.81 165 VAL A O 1
ATOM 1351 N N . PHE A 1 166 ? -6.575 6.584 6.815 1.00 89.38 166 PHE A N 1
ATOM 1352 C CA . PHE A 1 166 ? -6.670 5.676 5.666 1.00 89.38 166 PHE A CA 1
ATOM 1353 C C . PHE A 1 166 ? -6.963 6.416 4.368 1.00 89.38 166 PHE A C 1
ATOM 1355 O O . PHE A 1 166 ? -6.417 6.074 3.329 1.00 89.38 166 PHE A O 1
ATOM 1362 N N . VAL A 1 167 ? -7.808 7.444 4.409 1.00 88.81 167 VAL A N 1
ATOM 1363 C CA . VAL A 1 167 ? -8.077 8.265 3.223 1.00 88.81 167 VAL A CA 1
ATOM 1364 C C . VAL A 1 167 ? -6.794 8.970 2.771 1.00 88.81 167 VAL A C 1
ATOM 1366 O O . VAL A 1 167 ? -6.453 8.938 1.592 1.00 88.81 167 VAL A O 1
ATOM 1369 N N . LEU A 1 168 ? -6.038 9.556 3.702 1.00 87.88 168 LEU A N 1
ATOM 1370 C CA . LEU A 1 168 ? -4.794 10.263 3.402 1.00 87.88 168 LEU A CA 1
ATOM 1371 C C . LEU A 1 168 ? -3.694 9.331 2.886 1.00 87.88 168 LEU A C 1
ATOM 1373 O O . LEU A 1 168 ? -2.964 9.735 1.981 1.00 87.88 168 LEU A O 1
ATOM 1377 N N . SER A 1 169 ? -3.620 8.082 3.352 1.00 86.00 169 SER A N 1
ATOM 1378 C CA . SER A 1 169 ? -2.633 7.117 2.847 1.00 86.00 169 SER A CA 1
ATOM 1379 C C . SER A 1 169 ? -2.818 6.774 1.360 1.00 86.00 169 SER A C 1
ATOM 1381 O O . SER A 1 169 ? -1.842 6.462 0.673 1.00 86.00 169 SER A O 1
ATOM 1383 N N . PHE A 1 170 ? -4.039 6.904 0.821 1.00 77.75 170 PHE A N 1
ATOM 1384 C CA . PHE A 1 170 ? -4.298 6.782 -0.619 1.00 77.75 170 PHE A CA 1
ATOM 1385 C C . PHE A 1 170 ? -3.849 8.011 -1.426 1.00 77.75 170 PHE A C 1
ATOM 1387 O O . PHE A 1 170 ? -3.442 7.858 -2.579 1.00 77.75 170 PHE A O 1
ATOM 1394 N N . PHE A 1 171 ? -3.933 9.221 -0.858 1.00 78.31 171 PHE A N 1
ATOM 1395 C CA . PHE A 1 171 ? -3.759 10.473 -1.609 1.00 78.31 171 PHE A CA 1
ATOM 1396 C C . PHE A 1 171 ? -2.413 11.169 -1.389 1.00 78.31 171 PHE A C 1
ATOM 1398 O O . PHE A 1 171 ? -1.804 11.634 -2.358 1.00 78.31 171 PHE A O 1
ATOM 1405 N N . ALA A 1 172 ? -1.957 11.275 -0.143 1.00 71.50 172 ALA A N 1
ATOM 1406 C CA . ALA A 1 172 ? -0.796 12.078 0.232 1.00 71.50 172 ALA A CA 1
ATOM 1407 C C . ALA A 1 172 ? 0.534 11.332 0.045 1.00 71.50 172 ALA A C 1
ATOM 1409 O O . ALA A 1 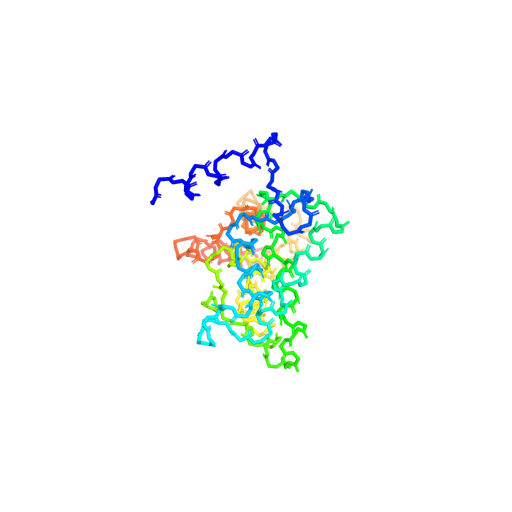172 ? 1.554 11.968 -0.214 1.00 71.50 172 ALA A O 1
ATOM 1410 N N . GLY A 1 173 ? 0.521 9.996 0.137 1.00 68.94 173 GLY A N 1
ATOM 1411 C CA . GLY A 1 173 ? 1.741 9.205 0.317 1.00 68.94 173 GLY A CA 1
ATOM 1412 C C . GLY A 1 173 ? 2.369 9.457 1.698 1.00 68.94 173 GLY A C 1
ATOM 1413 O O . GLY A 1 173 ? 2.119 10.479 2.333 1.00 68.94 173 GLY A O 1
ATOM 1414 N N . TYR A 1 174 ? 3.171 8.518 2.199 1.00 76.06 174 TYR A N 1
ATOM 1415 C CA . TYR A 1 174 ? 3.936 8.662 3.454 1.00 76.06 174 TYR A CA 1
ATOM 1416 C C . TYR A 1 174 ? 3.118 8.951 4.740 1.00 76.06 174 TYR A C 1
ATOM 1418 O O . TYR A 1 174 ? 3.654 9.491 5.712 1.00 76.06 174 TYR A O 1
ATOM 1426 N N . THR A 1 175 ? 1.832 8.593 4.797 1.00 86.56 175 THR A N 1
ATOM 1427 C CA . THR A 1 175 ? 1.029 8.660 6.030 1.00 86.56 175 THR A CA 1
ATOM 1428 C C . THR A 1 175 ? 1.461 7.591 7.035 1.00 86.56 175 THR A C 1
ATOM 1430 O O . THR A 1 175 ? 1.692 7.902 8.195 1.00 86.56 175 THR A O 1
ATOM 1433 N N . PHE A 1 176 ? 1.646 6.353 6.603 1.00 87.25 176 PHE A N 1
ATOM 1434 C CA . PHE A 1 176 ? 2.138 5.264 7.437 1.00 87.25 176 PHE A CA 1
ATOM 1435 C C . PHE A 1 176 ? 3.667 5.115 7.384 1.00 87.25 176 PHE A C 1
ATOM 1437 O O . PHE A 1 176 ? 4.287 4.772 8.388 1.00 87.25 176 PHE A O 1
ATOM 1444 N N . PHE A 1 177 ? 4.315 5.404 6.249 1.00 83.81 177 PHE A N 1
ATOM 1445 C CA . PHE A 1 177 ? 5.772 5.240 6.135 1.00 83.81 177 PHE A CA 1
ATOM 1446 C C . PHE A 1 177 ? 6.587 6.302 6.880 1.00 83.81 177 PHE A C 1
ATOM 1448 O O . PHE A 1 177 ? 7.765 6.081 7.163 1.00 83.81 177 PHE A O 1
ATOM 1455 N N . ASN A 1 178 ? 5.993 7.450 7.215 1.00 87.75 178 ASN A N 1
ATOM 1456 C CA . ASN A 1 178 ? 6.659 8.464 8.024 1.00 87.75 178 ASN A CA 1
ATOM 1457 C C . ASN A 1 178 ? 6.578 8.106 9.517 1.00 87.75 178 ASN A C 1
ATOM 1459 O O . ASN A 1 178 ? 5.489 7.934 10.064 1.00 87.75 178 ASN A O 1
ATOM 1463 N N . SER A 1 179 ? 7.726 8.045 10.196 1.00 85.94 179 SER A N 1
ATOM 1464 C CA . SER A 1 179 ? 7.814 7.651 11.608 1.00 85.94 179 SER A CA 1
ATOM 1465 C C . SER A 1 179 ? 7.004 8.548 12.551 1.00 85.94 179 SER A C 1
ATOM 1467 O O . SER A 1 179 ? 6.363 8.039 13.470 1.00 85.94 179 SER A O 1
ATOM 1469 N N . SER A 1 180 ? 6.979 9.862 12.316 1.00 89.00 180 SER A N 1
ATOM 1470 C CA . SER A 1 180 ? 6.209 10.809 13.131 1.00 89.00 180 SER A CA 1
ATOM 1471 C C . SER A 1 180 ? 4.706 10.589 12.968 1.00 89.00 180 SER A C 1
ATOM 1473 O O . SER A 1 180 ? 3.972 10.543 13.956 1.00 89.00 180 SER A O 1
ATOM 1475 N N . ASN A 1 181 ? 4.250 10.393 11.728 1.00 90.88 181 ASN A N 1
ATOM 1476 C CA . ASN A 1 181 ? 2.844 10.112 11.445 1.00 90.88 181 ASN A CA 1
ATOM 1477 C C . ASN A 1 181 ? 2.430 8.764 12.044 1.00 90.88 181 ASN A C 1
ATOM 1479 O O . ASN A 1 181 ? 1.376 8.665 12.667 1.00 90.88 181 ASN A O 1
ATOM 1483 N N . MET A 1 182 ? 3.294 7.753 11.950 1.00 91.56 182 MET A N 1
ATOM 1484 C CA . MET A 1 182 ? 3.042 6.430 12.513 1.00 91.56 182 MET A CA 1
ATOM 1485 C C . MET A 1 182 ? 2.798 6.472 14.026 1.00 91.56 182 MET A C 1
ATOM 1487 O O . MET A 1 182 ? 1.863 5.842 14.521 1.00 91.56 182 MET A O 1
ATOM 1491 N N . MET A 1 183 ? 3.575 7.265 14.770 1.00 93.19 183 MET A N 1
ATOM 1492 C CA . MET A 1 183 ? 3.343 7.454 16.207 1.00 93.19 183 MET A CA 1
ATOM 1493 C C . MET A 1 183 ? 1.964 8.057 16.493 1.00 93.19 183 MET A C 1
ATOM 1495 O O . MET A 1 183 ? 1.262 7.586 17.388 1.00 93.19 183 MET A O 1
ATOM 1499 N N . MET A 1 184 ? 1.538 9.045 15.704 1.00 93.38 184 MET A N 1
ATOM 1500 C CA . MET A 1 184 ? 0.203 9.639 15.833 1.00 93.38 184 MET A CA 1
ATOM 1501 C C . MET A 1 184 ? -0.907 8.625 15.540 1.00 93.38 184 MET A C 1
ATOM 1503 O O . MET A 1 184 ? -1.894 8.571 16.271 1.00 93.38 184 MET A O 1
ATOM 1507 N N . ILE A 1 185 ? -0.733 7.781 14.519 1.00 94.38 185 ILE A N 1
ATOM 1508 C CA . ILE A 1 185 ? -1.681 6.713 14.171 1.00 94.38 185 ILE A CA 1
ATOM 1509 C C . ILE A 1 185 ? -1.818 5.718 15.328 1.00 94.38 185 ILE A C 1
ATOM 1511 O O . ILE A 1 185 ? -2.937 5.343 15.684 1.00 94.38 185 ILE A O 1
ATOM 1515 N N . ILE A 1 186 ? -0.704 5.318 15.946 1.00 95.06 186 ILE A N 1
ATOM 1516 C CA . ILE A 1 186 ? -0.703 4.411 17.101 1.00 95.06 186 ILE A CA 1
ATOM 1517 C C . ILE A 1 186 ? -1.457 5.035 18.279 1.00 95.06 186 ILE A C 1
ATOM 1519 O O . ILE A 1 186 ? -2.310 4.373 18.876 1.00 95.06 186 ILE A O 1
ATOM 1523 N N . VAL A 1 187 ? -1.190 6.306 18.595 1.00 95.94 187 VAL A N 1
ATOM 1524 C CA . VAL A 1 187 ? -1.879 7.020 19.681 1.00 95.94 187 VAL A CA 1
ATOM 1525 C C . VAL A 1 187 ? -3.379 7.110 19.402 1.00 95.94 187 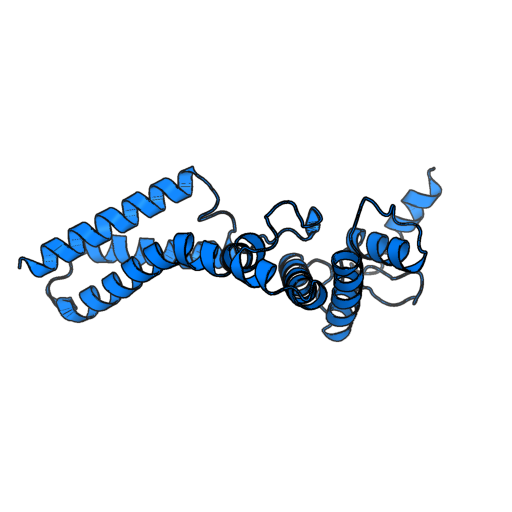VAL A C 1
ATOM 1527 O O . VAL A 1 187 ? -4.172 6.731 20.261 1.00 95.94 187 VAL 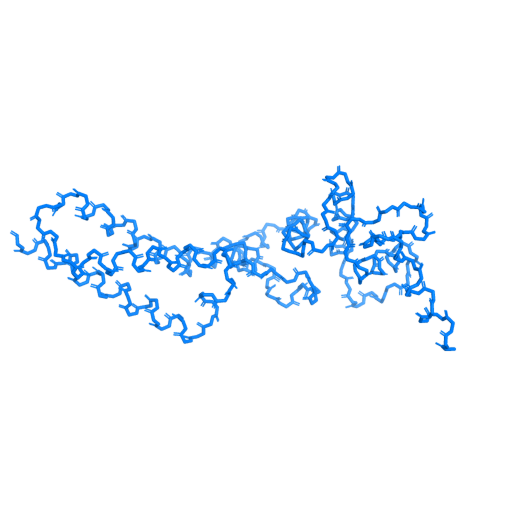A O 1
ATOM 1530 N N . LEU A 1 188 ? -3.779 7.522 18.194 1.00 96.50 188 LEU A N 1
ATOM 1531 C CA . LEU A 1 188 ? -5.188 7.613 17.795 1.00 96.50 188 LEU A CA 1
ATOM 1532 C C . LEU A 1 188 ? -5.919 6.272 17.938 1.00 96.50 188 LEU A C 1
ATOM 1534 O O . LEU A 1 188 ? -6.983 6.212 18.551 1.00 96.50 188 LEU A O 1
ATOM 1538 N N . ASN A 1 189 ? -5.330 5.183 17.439 1.00 96.00 189 ASN A N 1
ATOM 1539 C CA . ASN A 1 189 ? -5.938 3.854 17.533 1.00 96.00 189 ASN A CA 1
ATOM 1540 C C . ASN A 1 189 ? -5.990 3.337 18.980 1.00 96.00 189 ASN A C 1
ATOM 1542 O O . ASN A 1 189 ? -6.954 2.677 19.363 1.00 96.00 189 ASN A O 1
ATOM 1546 N N . THR A 1 190 ? -4.998 3.674 19.807 1.00 96.88 190 THR A N 1
ATOM 1547 C CA . THR A 1 190 ? -4.999 3.334 21.239 1.00 96.88 190 THR A CA 1
ATOM 1548 C C . THR A 1 190 ? -6.122 4.063 21.977 1.00 96.88 190 THR A C 1
ATOM 1550 O O . THR A 1 190 ? -6.872 3.443 22.731 1.00 96.88 190 THR A O 1
ATOM 1553 N N . LEU A 1 191 ? -6.291 5.366 21.723 1.00 97.25 191 LEU A N 1
ATOM 1554 C CA . LEU A 1 191 ? -7.390 6.155 22.287 1.00 97.25 191 LEU A CA 1
ATOM 1555 C C . LEU A 1 191 ? -8.755 5.618 21.839 1.00 97.25 191 LEU A C 1
ATOM 1557 O O . LEU A 1 191 ? -9.663 5.502 22.662 1.00 97.25 191 LEU A O 1
ATOM 1561 N N . LEU A 1 192 ? -8.880 5.214 20.570 1.00 97.31 192 LEU A N 1
ATOM 1562 C CA . LEU A 1 192 ? -10.105 4.611 20.046 1.00 97.31 192 LEU A CA 1
ATOM 1563 C C . LEU A 1 192 ? -10.457 3.317 20.789 1.00 97.31 192 LEU A C 1
ATOM 1565 O O . LEU A 1 192 ? -11.595 3.149 21.219 1.00 97.31 192 LEU A O 1
ATOM 1569 N N . ILE A 1 193 ? -9.486 2.421 20.995 1.00 97.19 193 ILE A N 1
ATOM 1570 C CA . ILE A 1 193 ? -9.694 1.186 21.766 1.00 97.19 193 ILE A CA 1
ATOM 1571 C C . ILE A 1 193 ? -10.143 1.500 23.195 1.00 97.19 193 ILE A C 1
ATOM 1573 O O . ILE A 1 193 ? -11.094 0.887 23.682 1.00 97.19 193 ILE A O 1
ATOM 1577 N N . ASN A 1 194 ? -9.498 2.461 23.858 1.00 96.12 194 ASN A N 1
ATOM 1578 C CA . ASN A 1 194 ? -9.845 2.843 25.227 1.00 96.12 194 ASN A CA 1
ATOM 1579 C C . ASN A 1 194 ? -11.286 3.352 25.320 1.00 96.12 194 ASN A C 1
ATOM 1581 O O . ASN A 1 194 ? -12.044 2.889 26.171 1.00 96.12 194 ASN A O 1
ATOM 1585 N N . LYS A 1 195 ? -11.694 4.230 24.398 1.00 94.81 195 LYS A N 1
ATOM 1586 C CA . LYS A 1 195 ? -13.073 4.721 24.324 1.00 94.81 195 LYS A CA 1
ATOM 1587 C C . LYS A 1 195 ? -14.077 3.606 24.016 1.00 94.81 195 LYS A C 1
ATOM 1589 O O . LYS A 1 195 ? -15.144 3.557 24.618 1.00 94.81 195 LYS A O 1
ATOM 1594 N N . ILE A 1 196 ? -13.736 2.661 23.135 1.00 95.06 196 ILE A N 1
ATOM 1595 C CA . ILE A 1 196 ? -14.579 1.480 22.880 1.00 95.06 196 ILE A CA 1
ATOM 1596 C C . ILE A 1 196 ? -14.753 0.632 24.147 1.00 95.06 196 ILE A C 1
ATOM 1598 O O . ILE A 1 196 ? -15.832 0.084 24.361 1.00 95.06 196 ILE A O 1
ATOM 1602 N N . ASN A 1 197 ? -13.709 0.481 24.962 1.00 93.69 197 ASN A N 1
ATOM 1603 C CA . ASN A 1 197 ? -13.798 -0.287 26.202 1.00 93.69 197 ASN A CA 1
ATOM 1604 C C . ASN A 1 197 ? -14.678 0.418 27.242 1.00 93.69 197 ASN A C 1
ATOM 1606 O O . ASN A 1 197 ? -15.527 -0.244 27.827 1.00 93.69 197 ASN A O 1
ATOM 1610 N N . GLN A 1 198 ? -14.569 1.742 27.378 1.00 91.44 198 GLN A N 1
ATOM 1611 C CA . GLN A 1 198 ? -15.451 2.537 28.246 1.00 91.44 198 GLN A CA 1
ATOM 1612 C C . GLN A 1 198 ? -16.930 2.373 27.859 1.00 91.44 198 GLN A C 1
ATOM 1614 O O . GLN A 1 198 ? -17.759 2.072 28.709 1.00 91.44 198 GLN A O 1
ATOM 1619 N N . LEU A 1 199 ? -17.250 2.423 26.560 1.00 89.00 199 LEU A N 1
ATOM 1620 C CA . LEU A 1 199 ? -18.618 2.213 26.058 1.00 89.00 199 LEU A CA 1
ATOM 1621 C C . LEU A 1 199 ? -19.212 0.829 26.370 1.00 89.00 199 LEU A C 1
ATOM 1623 O O . LEU A 1 199 ? -20.423 0.650 26.250 1.00 89.00 199 LEU A O 1
ATOM 1627 N N . LYS A 1 200 ? -18.383 -0.174 26.683 1.00 83.38 200 LYS A N 1
ATOM 1628 C CA . LYS A 1 200 ? -18.849 -1.518 27.062 1.00 83.38 200 LYS A CA 1
ATOM 1629 C C . LYS A 1 200 ? -19.094 -1.667 28.559 1.00 83.38 200 LYS A C 1
ATOM 1631 O O . LYS A 1 200 ? -19.793 -2.602 28.942 1.00 83.38 200 LYS A O 1
ATOM 1636 N N . GLU A 1 201 ? -18.441 -0.845 29.372 1.00 78.31 201 GLU A N 1
ATOM 1637 C CA . GLU A 1 201 ? -18.578 -0.860 30.831 1.00 78.31 201 GLU A CA 1
ATOM 1638 C C . GLU A 1 201 ? -19.853 -0.123 31.285 1.00 78.31 201 GLU A C 1
ATOM 1640 O O . GLU A 1 201 ? -20.368 -0.410 32.364 1.00 78.31 201 GLU A O 1
ATOM 1645 N N . GLU A 1 202 ? -20.398 0.756 30.434 1.00 59.94 202 GLU A N 1
ATOM 1646 C CA . GLU A 1 202 ? -21.702 1.436 30.568 1.00 59.94 202 GLU A CA 1
ATOM 1647 C C . GLU A 1 202 ? -22.878 0.652 29.967 1.00 59.94 202 GLU A C 1
ATOM 1649 O O . GLU A 1 202 ? -24.044 0.837 30.392 1.00 59.94 202 GLU A O 1
#